Protein AF-A0A5Y6FCN2-F1 (afdb_monomer)

Solvent-accessible surface area (backbone atoms only — not comparable to full-atom values): 13696 Å² total; per-residue (Å²): 118,74,75,76,69,46,54,50,61,49,39,50,49,52,36,52,54,51,37,59,69,50,49,87,58,92,57,79,67,52,30,59,52,46,49,51,39,51,52,49,39,53,55,40,50,74,73,36,56,71,56,52,51,48,52,52,38,42,26,46,60,52,99,62,96,42,70,57,55,32,52,22,12,50,33,31,52,51,21,54,54,37,46,57,51,27,44,47,28,55,54,63,59,74,42,74,66,31,56,52,34,51,51,53,25,39,54,28,26,50,52,20,44,52,40,51,51,51,57,56,27,72,81,38,50,73,66,38,50,53,50,51,52,51,49,52,54,50,50,51,52,49,41,53,52,29,34,55,52,44,50,53,51,45,31,73,75,67,77,41,70,54,81,81,37,66,64,53,35,50,37,51,30,50,39,43,26,51,38,52,51,27,59,57,45,39,62,52,39,49,52,48,44,74,73,36,51,93,73,44,64,57,34,54,46,55,29,48,55,40,46,38,54,35,31,58,53,46,46,68,44,45,57,54,57,42,47,51,50,40,50,51,52,51,55,52,49,48,60,69,68,30,35,64,53,41,72,63,87,91,50,73,51,71,47,98,91,49,71,30,122

Structure (mmCIF, N/CA/C/O backbone):
data_AF-A0A5Y6FCN2-F1
#
_entry.id   AF-A0A5Y6FCN2-F1
#
loop_
_atom_site.group_PDB
_atom_site.id
_atom_site.type_symbol
_atom_site.label_atom_id
_atom_site.label_alt_id
_atom_site.label_comp_id
_atom_site.label_asym_id
_atom_site.label_entity_id
_atom_site.label_seq_id
_atom_site.pdbx_PDB_ins_code
_atom_site.Cartn_x
_atom_site.Cartn_y
_atom_site.Cartn_z
_atom_site.occupancy
_atom_site.B_iso_or_equiv
_atom_site.auth_seq_id
_atom_site.auth_comp_id
_atom_site.auth_asym_id
_atom_site.auth_atom_id
_atom_site.pdbx_PDB_model_num
ATOM 1 N N . LYS A 1 1 ? -35.841 3.102 17.806 1.00 38.66 1 LYS A N 1
ATOM 2 C CA . LYS A 1 1 ? -34.899 4.255 17.704 1.00 38.66 1 LYS A CA 1
ATOM 3 C C . LYS A 1 1 ? -33.477 3.846 17.280 1.00 38.66 1 LYS A C 1
ATOM 5 O O . LYS A 1 1 ? -32.940 4.524 16.417 1.00 38.66 1 LYS A O 1
ATOM 10 N N . HIS A 1 2 ? -32.914 2.718 17.740 1.00 34.50 2 HIS A N 1
ATOM 11 C CA . HIS A 1 2 ? -31.578 2.243 17.316 1.00 34.50 2 HIS A CA 1
ATOM 12 C C . HIS A 1 2 ? -31.400 1.927 15.817 1.00 34.50 2 HIS A C 1
ATOM 14 O O . HIS A 1 2 ? -30.313 2.119 15.286 1.00 34.50 2 HIS A O 1
ATOM 20 N N . PHE A 1 3 ? -32.450 1.520 15.095 1.00 36.56 3 PHE A N 1
ATOM 21 C CA . PHE A 1 3 ? -32.346 1.254 13.650 1.00 36.56 3 PHE A CA 1
ATOM 22 C C . PHE A 1 3 ? -32.144 2.518 12.790 1.00 36.56 3 PHE A C 1
ATOM 24 O O . PHE A 1 3 ? -31.546 2.439 11.721 1.00 36.56 3 PHE A O 1
ATOM 31 N N . LYS A 1 4 ? -32.581 3.706 13.248 1.00 46.31 4 LYS A N 1
ATOM 32 C CA . LYS A 1 4 ? -32.360 4.970 12.512 1.00 46.31 4 LYS A CA 1
ATOM 33 C C . LYS A 1 4 ? -30.891 5.423 12.548 1.00 46.31 4 LYS A C 1
ATOM 35 O O . LYS A 1 4 ? -30.479 6.137 11.639 1.00 46.31 4 LYS A O 1
ATOM 40 N N . GLN A 1 5 ? -30.110 4.980 13.538 1.00 54.97 5 GLN A N 1
ATOM 41 C CA . GLN A 1 5 ? -28.696 5.342 13.709 1.00 54.97 5 GLN A CA 1
ATOM 42 C C . GLN A 1 5 ? -27.736 4.503 12.843 1.00 54.97 5 GLN A C 1
ATOM 44 O O . GLN A 1 5 ? -26.625 4.942 12.595 1.00 54.97 5 GLN A O 1
ATOM 49 N N . LYS A 1 6 ? -28.140 3.337 12.320 1.00 69.69 6 LYS A N 1
ATOM 50 C CA . LYS A 1 6 ? -27.240 2.448 11.549 1.00 69.69 6 LYS A CA 1
ATOM 51 C C . LYS A 1 6 ? -27.275 2.645 10.027 1.00 69.69 6 LYS A C 1
ATOM 53 O O . LYS A 1 6 ? -26.660 1.874 9.297 1.00 69.69 6 LYS A O 1
ATOM 58 N N . LYS A 1 7 ? -28.013 3.644 9.524 1.00 80.94 7 LYS A N 1
ATOM 59 C CA . LYS A 1 7 ? -28.155 3.852 8.071 1.00 80.94 7 LYS A CA 1
ATOM 60 C C . LYS A 1 7 ? -26.834 4.252 7.421 1.00 80.94 7 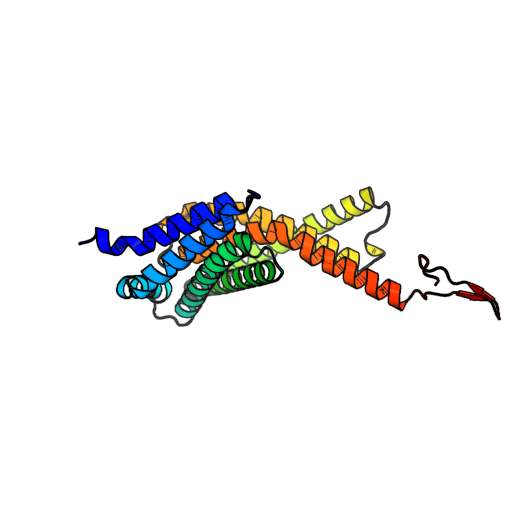LYS A C 1
ATOM 62 O O . LYS A 1 7 ? -26.513 3.710 6.370 1.00 80.94 7 LYS A O 1
ATOM 67 N N . LEU A 1 8 ? -26.069 5.138 8.064 1.00 82.75 8 LEU A N 1
ATOM 68 C CA . LEU A 1 8 ? -24.740 5.516 7.590 1.00 82.75 8 LEU A CA 1
ATOM 69 C C . LEU A 1 8 ? -23.783 4.313 7.601 1.00 82.75 8 LEU A C 1
ATOM 71 O O . LEU A 1 8 ? -23.170 4.037 6.576 1.00 82.75 8 LEU A O 1
ATOM 75 N N . ASP A 1 9 ? -23.743 3.541 8.696 1.00 84.81 9 ASP A N 1
ATOM 76 C CA . ASP A 1 9 ? -22.922 2.320 8.799 1.00 84.81 9 ASP A CA 1
ATOM 77 C C . ASP A 1 9 ? -23.228 1.345 7.650 1.00 84.81 9 ASP A C 1
ATOM 79 O O . ASP A 1 9 ? -22.334 0.863 6.956 1.00 84.81 9 ASP A O 1
ATOM 83 N N . SER A 1 10 ? -24.519 1.094 7.412 1.00 85.62 10 SER A N 1
ATOM 84 C CA . SER A 1 10 ? -24.973 0.216 6.336 1.00 85.62 10 SER A CA 1
ATOM 85 C C . SER A 1 10 ? -24.615 0.771 4.961 1.00 85.62 10 SER A C 1
ATOM 87 O O . SER A 1 10 ? -24.200 0.002 4.103 1.00 85.62 10 SER A O 1
ATOM 89 N N . ALA A 1 11 ? -24.761 2.079 4.736 1.00 87.25 11 ALA A N 1
ATOM 90 C CA . ALA A 1 11 ? -24.426 2.707 3.462 1.00 87.25 11 ALA A CA 1
ATOM 91 C C . ALA A 1 11 ? -22.925 2.599 3.157 1.00 87.25 11 ALA A C 1
ATOM 93 O O . ALA A 1 11 ? -22.559 2.260 2.033 1.00 87.25 11 ALA A O 1
ATOM 94 N N . VAL A 1 12 ? -22.065 2.811 4.160 1.00 87.75 12 VAL A N 1
ATOM 95 C CA . VAL A 1 12 ? -20.606 2.675 4.025 1.00 87.75 12 VAL A CA 1
ATOM 96 C C . VAL A 1 12 ? -20.211 1.231 3.714 1.00 87.75 12 VAL A C 1
ATOM 98 O O . VAL A 1 12 ? -19.417 1.006 2.803 1.00 87.75 12 VAL A O 1
ATOM 101 N N . ILE A 1 13 ? -20.792 0.245 4.409 1.00 88.94 13 ILE A N 1
ATOM 102 C CA . ILE A 1 13 ? -20.509 -1.179 4.158 1.00 88.94 13 ILE A CA 1
ATOM 103 C C . ILE A 1 13 ? -20.994 -1.594 2.766 1.00 88.94 13 ILE A C 1
ATOM 105 O O . ILE A 1 13 ? -20.240 -2.203 2.010 1.00 88.94 13 ILE A O 1
ATOM 109 N N . VAL A 1 14 ? -22.234 -1.243 2.409 1.00 91.00 14 VAL A N 1
ATOM 110 C CA . VAL A 1 14 ? -22.817 -1.565 1.098 1.00 91.00 14 VAL A CA 1
ATOM 111 C C . VAL A 1 14 ? -21.977 -0.951 -0.015 1.00 91.00 14 VAL A C 1
ATOM 113 O O . VAL A 1 14 ? -21.654 -1.642 -0.978 1.00 91.00 14 VAL A O 1
ATOM 116 N N . TYR A 1 15 ? -21.574 0.311 0.120 1.00 92.44 15 TYR A N 1
ATOM 117 C CA . TYR A 1 15 ? -20.665 0.942 -0.829 1.00 92.44 15 TYR A CA 1
ATOM 118 C C . TYR A 1 15 ? -19.323 0.217 -0.904 1.00 92.44 15 TYR A C 1
ATOM 120 O O . TYR A 1 15 ? -18.909 -0.140 -1.999 1.00 92.44 15 TYR A O 1
ATOM 128 N N . GLY A 1 16 ? -18.662 -0.037 0.229 1.00 89.00 16 GLY A N 1
ATOM 129 C CA . GLY A 1 16 ? -17.339 -0.661 0.254 1.00 89.00 16 GLY A CA 1
ATOM 130 C C . GLY A 1 16 ? -17.327 -2.036 -0.414 1.00 89.00 16 GLY A C 1
ATOM 131 O O . GLY A 1 16 ? -16.496 -2.290 -1.282 1.00 89.00 16 GLY A O 1
ATOM 132 N N . VAL A 1 17 ? -18.290 -2.898 -0.073 1.00 90.56 17 VAL A N 1
ATOM 133 C CA . VAL A 1 17 ? -18.398 -4.251 -0.643 1.00 90.56 17 VAL A CA 1
ATOM 134 C C . VAL A 1 17 ? -18.677 -4.196 -2.143 1.00 90.56 17 VAL A C 1
ATOM 136 O O . VAL A 1 17 ? -17.974 -4.848 -2.914 1.00 90.56 17 VAL A O 1
ATOM 139 N N . ASN A 1 18 ? -19.657 -3.394 -2.575 1.00 89.56 18 ASN A N 1
ATOM 140 C CA . ASN A 1 18 ? -19.989 -3.287 -3.997 1.00 89.56 18 ASN A CA 1
ATOM 141 C C . ASN A 1 18 ? -18.851 -2.648 -4.796 1.00 89.56 18 ASN A C 1
ATOM 143 O O . ASN A 1 18 ? -18.505 -3.142 -5.864 1.00 89.56 18 ASN A O 1
ATOM 147 N N . ALA A 1 19 ? -18.237 -1.584 -4.277 1.00 89.75 19 ALA A N 1
ATOM 148 C CA . ALA A 1 19 ? -17.152 -0.897 -4.958 1.00 89.75 19 ALA A CA 1
ATOM 149 C C . ALA A 1 19 ? -15.938 -1.811 -5.138 1.00 89.75 19 ALA A C 1
ATOM 151 O O . ALA A 1 19 ? -15.369 -1.784 -6.220 1.00 89.75 19 ALA A O 1
ATOM 152 N N . ILE A 1 20 ? -15.582 -2.640 -4.145 1.00 89.25 20 ILE A N 1
ATOM 153 C CA . ILE A 1 20 ? -14.498 -3.635 -4.252 1.00 89.25 20 ILE A CA 1
ATOM 154 C C . ILE A 1 20 ? -14.870 -4.754 -5.230 1.00 89.25 20 ILE A C 1
ATOM 156 O O . ILE A 1 20 ? -14.082 -5.086 -6.115 1.00 89.25 20 ILE A O 1
ATOM 160 N N . TYR A 1 21 ? -16.074 -5.319 -5.103 1.00 89.69 21 TYR A N 1
ATOM 161 C CA . TYR A 1 21 ? -16.537 -6.412 -5.962 1.00 89.69 21 TYR A CA 1
ATOM 162 C C . TYR A 1 21 ? -16.601 -6.008 -7.441 1.00 89.69 21 TYR A C 1
ATOM 164 O O . TYR A 1 21 ? -16.307 -6.815 -8.316 1.00 89.69 21 TYR A O 1
ATOM 172 N N . LEU A 1 22 ? -16.946 -4.750 -7.728 1.00 88.56 22 LEU A N 1
ATOM 173 C CA . LEU A 1 22 ? -17.106 -4.233 -9.088 1.00 88.56 22 LEU A CA 1
ATOM 174 C C . LEU A 1 22 ? -15.799 -3.768 -9.752 1.00 88.56 22 LEU A C 1
ATOM 176 O O . LEU A 1 22 ? -15.797 -3.549 -10.968 1.00 88.56 22 LEU A O 1
ATOM 180 N N . ILE A 1 23 ? -14.680 -3.666 -9.018 1.00 84.69 23 ILE A N 1
ATOM 181 C CA . ILE A 1 23 ? -13.370 -3.277 -9.582 1.00 84.69 23 ILE A CA 1
ATOM 182 C C . ILE A 1 23 ? -12.992 -4.114 -10.821 1.00 84.69 23 ILE A C 1
ATOM 184 O O . ILE A 1 23 ? -12.746 -3.504 -11.867 1.00 84.69 23 ILE A O 1
ATOM 188 N N . PRO A 1 24 ? -12.973 -5.465 -10.778 1.00 84.12 24 PRO A N 1
ATOM 189 C CA . PRO A 1 24 ? -12.480 -6.277 -11.895 1.00 84.12 24 PRO A CA 1
ATOM 190 C C . PRO A 1 24 ? -13.395 -6.275 -13.129 1.00 84.12 24 PRO A C 1
ATOM 192 O O . PRO A 1 24 ? -12.937 -6.563 -14.235 1.00 84.12 24 PRO A O 1
ATOM 195 N N . TYR A 1 25 ? -14.681 -5.955 -12.978 1.00 84.38 25 TYR A N 1
ATOM 196 C CA . TYR A 1 25 ? -15.652 -6.064 -14.068 1.00 84.38 25 TYR A CA 1
ATOM 197 C C . TYR A 1 25 ? -15.611 -4.846 -14.996 1.00 84.38 25 TYR A C 1
ATOM 199 O O . TYR A 1 25 ? -15.536 -3.713 -14.536 1.00 84.38 25 TYR A O 1
ATOM 207 N N . LYS A 1 26 ? -15.699 -5.039 -16.315 1.00 77.81 26 LYS A N 1
ATOM 208 C CA . LYS A 1 26 ? -15.631 -3.951 -17.310 1.00 77.81 26 LYS A CA 1
ATOM 209 C C . LYS A 1 26 ? -16.987 -3.717 -17.983 1.00 77.81 26 LYS A C 1
ATOM 211 O O . LYS A 1 26 ? -17.165 -4.066 -19.142 1.00 77.81 26 LYS A O 1
ATOM 216 N N . PHE A 1 27 ? -17.949 -3.137 -17.265 1.00 83.00 27 PHE A N 1
ATOM 217 C CA . PHE A 1 27 ? -19.221 -2.698 -17.855 1.00 83.00 27 PHE A CA 1
ATOM 218 C C . PHE A 1 27 ? -19.575 -1.266 -17.422 1.00 83.00 27 PHE A C 1
ATOM 220 O O . PHE A 1 27 ? -19.304 -0.894 -16.279 1.00 83.00 27 PHE A O 1
ATOM 227 N N . PRO A 1 28 ? -20.183 -0.453 -18.305 1.00 78.12 28 PRO A N 1
ATOM 228 C CA . PRO A 1 28 ? -20.370 0.983 -18.077 1.00 78.12 28 PRO A CA 1
ATOM 229 C C . PRO A 1 28 ? -21.352 1.300 -16.944 1.00 78.12 28 PRO A C 1
ATOM 231 O O . PRO A 1 28 ? -21.207 2.313 -16.273 1.00 78.12 28 PRO A O 1
ATOM 234 N N . LEU A 1 29 ? -22.321 0.422 -16.669 1.00 84.19 29 LEU A N 1
ATOM 235 C CA . LEU A 1 29 ? -23.312 0.644 -15.609 1.00 84.19 29 LEU A CA 1
ATOM 236 C C . LEU A 1 29 ? -22.687 0.689 -14.199 1.00 84.19 29 LEU A C 1
ATOM 238 O O . LEU A 1 29 ? -23.255 1.288 -13.285 1.00 84.19 29 LEU A O 1
ATOM 242 N N . LYS A 1 30 ? -21.510 0.074 -14.014 1.00 87.12 30 LYS A N 1
ATOM 243 C CA . LYS A 1 30 ? -20.858 -0.023 -12.703 1.00 87.12 30 LYS A CA 1
ATOM 244 C C . LYS A 1 30 ? -20.430 1.340 -12.165 1.00 87.12 30 LYS A C 1
ATOM 246 O O . LYS A 1 30 ? -20.543 1.575 -10.967 1.00 87.12 30 LYS A O 1
ATOM 251 N N . SER A 1 31 ? -19.949 2.237 -13.029 1.00 85.81 31 SER A N 1
ATOM 252 C CA . SER A 1 31 ? -19.435 3.544 -12.611 1.00 85.81 31 SER A CA 1
ATOM 253 C C . SER A 1 31 ? -20.568 4.410 -12.068 1.00 85.81 31 SER A C 1
ATOM 255 O O . SER A 1 31 ? -20.427 4.995 -10.996 1.00 85.81 31 SER A O 1
ATOM 257 N N . TYR A 1 32 ? -21.723 4.402 -12.740 1.00 89.00 32 TYR A N 1
ATOM 258 C CA . TYR A 1 32 ? -22.937 5.073 -12.277 1.00 89.00 32 TYR A CA 1
ATOM 259 C C . TYR A 1 32 ? -23.442 4.504 -10.951 1.00 89.00 32 TYR A C 1
ATOM 261 O O . TYR A 1 32 ? -23.780 5.269 -10.051 1.00 89.00 32 TYR A O 1
ATOM 269 N N . LEU A 1 33 ? -23.447 3.176 -10.800 1.00 89.56 33 LEU A N 1
ATOM 270 C CA . LEU A 1 33 ? -23.875 2.524 -9.562 1.00 89.56 33 LEU A CA 1
ATOM 271 C C . LEU A 1 33 ? -22.957 2.887 -8.388 1.00 89.56 33 LEU A C 1
ATOM 273 O O . LEU A 1 33 ? -23.439 3.290 -7.330 1.00 89.56 33 LEU A O 1
ATOM 277 N N . VAL A 1 34 ? -21.637 2.795 -8.569 1.00 90.50 34 VAL A N 1
ATOM 278 C CA . VAL A 1 34 ? -20.663 3.134 -7.519 1.00 90.50 34 VAL A CA 1
ATOM 279 C C . VAL A 1 34 ? -20.726 4.625 -7.174 1.00 90.50 34 VAL A C 1
ATOM 281 O O . VAL A 1 34 ? -20.720 4.973 -5.993 1.00 90.50 34 VAL A O 1
ATOM 284 N N . ALA A 1 35 ? -20.862 5.505 -8.171 1.00 90.00 35 ALA A N 1
ATOM 285 C CA . ALA A 1 35 ? -21.041 6.937 -7.945 1.00 90.00 35 ALA A CA 1
ATOM 286 C C . ALA A 1 35 ? -22.337 7.241 -7.175 1.00 90.00 35 ALA A C 1
ATOM 288 O O . ALA A 1 35 ? -22.317 8.017 -6.222 1.00 90.00 35 ALA A O 1
ATOM 289 N N . PHE A 1 36 ? -23.448 6.588 -7.524 1.00 91.62 36 PHE A N 1
ATOM 290 C CA . PHE A 1 36 ? -24.723 6.730 -6.818 1.00 91.62 36 PHE A CA 1
ATOM 291 C C . PHE A 1 36 ? -24.633 6.282 -5.351 1.00 91.62 36 PHE A C 1
ATOM 293 O O . PHE A 1 36 ? -25.106 6.983 -4.450 1.00 91.62 36 PHE A O 1
ATOM 300 N N . LEU A 1 37 ? -23.986 5.142 -5.088 1.00 92.38 37 LEU A N 1
ATOM 301 C CA . LEU A 1 37 ? -23.748 4.665 -3.723 1.00 92.38 37 LEU A CA 1
ATOM 302 C C . LEU A 1 37 ? -22.862 5.637 -2.930 1.00 92.38 37 LEU A C 1
ATOM 304 O O . LEU A 1 37 ? -23.141 5.903 -1.761 1.00 92.38 37 LEU A O 1
ATOM 308 N N . PHE A 1 38 ? -21.842 6.217 -3.565 1.00 91.81 38 PHE A N 1
ATOM 309 C CA . PHE A 1 38 ? -20.990 7.220 -2.931 1.00 91.81 38 PHE A CA 1
ATOM 310 C C . PHE A 1 38 ? -21.759 8.504 -2.586 1.00 91.81 38 PHE A C 1
ATOM 312 O O . PHE A 1 38 ? -21.682 8.989 -1.458 1.00 91.81 38 PHE A O 1
ATOM 319 N N . VAL A 1 39 ? -22.572 9.023 -3.512 1.00 91.56 39 VAL A N 1
ATOM 320 C CA . VAL A 1 39 ? -23.447 10.182 -3.255 1.00 91.56 39 VAL A CA 1
ATOM 321 C C . VAL A 1 39 ? -24.429 9.885 -2.121 1.00 91.56 39 VAL A C 1
ATOM 323 O O . VAL A 1 39 ? -24.656 10.735 -1.261 1.00 91.56 39 VAL A O 1
ATOM 326 N N . SER A 1 40 ? -24.955 8.661 -2.053 1.00 87.75 40 SER A N 1
ATOM 327 C CA . SER A 1 40 ? -25.822 8.232 -0.951 1.00 87.75 40 SER A CA 1
ATOM 328 C C . SER A 1 40 ? -25.108 8.309 0.403 1.00 87.75 40 SER A C 1
ATOM 330 O O . SER A 1 40 ? -25.694 8.799 1.369 1.00 87.75 40 SER A O 1
ATOM 332 N N . ILE A 1 41 ? -23.832 7.904 0.485 1.00 90.75 41 ILE A N 1
ATOM 333 C CA . ILE A 1 41 ? -23.024 8.080 1.705 1.00 90.75 41 ILE A CA 1
ATOM 334 C C . ILE A 1 41 ? -22.905 9.557 2.072 1.00 90.75 41 ILE A C 1
ATOM 336 O O . ILE A 1 41 ? -23.068 9.891 3.245 1.00 90.75 41 ILE A O 1
ATOM 340 N N . LEU A 1 42 ? -22.645 10.445 1.107 1.00 89.56 42 LEU A N 1
ATOM 341 C CA . LEU A 1 42 ? -22.525 11.883 1.372 1.00 89.56 42 LEU A CA 1
ATOM 342 C C . LEU A 1 42 ? -23.829 12.463 1.936 1.00 89.56 42 LEU A C 1
ATOM 344 O O . LEU A 1 42 ? -23.804 13.156 2.951 1.00 89.56 42 LEU A O 1
ATOM 348 N N . ILE A 1 43 ? -24.977 12.108 1.353 1.00 88.12 43 ILE A N 1
ATOM 349 C CA . ILE A 1 43 ? -26.296 12.542 1.839 1.00 88.12 43 ILE A CA 1
ATOM 350 C C . ILE A 1 43 ? -26.555 12.016 3.260 1.00 88.12 43 ILE A C 1
ATOM 352 O O . ILE A 1 43 ? -26.990 12.764 4.143 1.00 88.12 43 ILE A O 1
ATOM 356 N N . PHE A 1 44 ? -26.267 10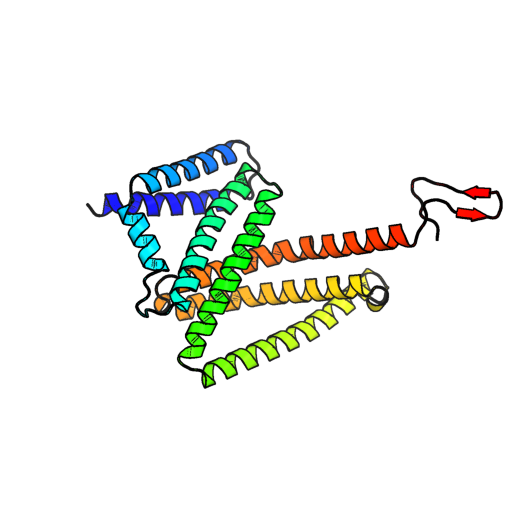.738 3.523 1.00 86.19 44 PHE A N 1
ATOM 357 C CA . PHE A 1 44 ? -26.420 10.178 4.869 1.00 86.19 44 PHE A CA 1
ATOM 358 C C . PHE A 1 44 ? -25.451 10.799 5.874 1.00 86.19 44 PHE A C 1
ATOM 360 O O . PHE A 1 44 ? -25.815 10.989 7.031 1.00 86.19 44 PHE A O 1
ATOM 367 N N . SER A 1 45 ? -24.255 11.173 5.428 1.00 85.06 45 SER A N 1
ATOM 368 C CA . SER A 1 45 ? -23.268 11.868 6.248 1.00 85.06 45 SER A CA 1
ATOM 369 C C . SER A 1 45 ? -23.798 13.242 6.674 1.00 85.06 45 SER A C 1
ATOM 371 O O . SER A 1 45 ? -23.844 13.540 7.865 1.00 85.06 45 SER A O 1
ATOM 373 N N . CYS A 1 46 ? -24.321 14.042 5.740 1.00 83.94 46 CYS A N 1
ATOM 374 C CA . CYS A 1 46 ? -24.899 15.355 6.050 1.00 83.94 46 CYS A CA 1
ATOM 375 C C . CYS A 1 46 ? -26.134 15.282 6.965 1.00 83.94 46 CYS A C 1
ATOM 377 O O . CYS A 1 46 ? -26.386 16.203 7.734 1.00 83.94 46 CYS A O 1
ATOM 379 N N . THR A 1 47 ? -26.910 14.198 6.898 1.00 83.56 47 THR A N 1
ATOM 380 C CA . THR A 1 47 ? -28.149 14.052 7.686 1.00 83.56 47 THR A CA 1
ATOM 381 C C . THR A 1 47 ? -27.943 13.399 9.057 1.00 83.56 47 THR A C 1
ATOM 383 O O . THR A 1 47 ? -28.825 13.494 9.911 1.00 83.56 47 THR A O 1
ATOM 386 N N . GLN A 1 48 ? -26.807 12.733 9.299 1.00 84.12 48 GLN A N 1
ATOM 387 C CA . GLN A 1 48 ? -26.527 11.985 10.533 1.00 84.12 48 GLN A CA 1
ATOM 388 C C . GLN A 1 48 ? -25.300 12.516 11.292 1.00 84.12 48 GLN A C 1
ATOM 390 O O . GLN A 1 48 ? -24.414 11.746 11.666 1.00 84.12 48 GLN A O 1
ATOM 395 N N . GLU A 1 49 ? -25.273 13.819 11.595 1.00 80.75 49 GLU A N 1
ATOM 396 C CA . GLU A 1 49 ? -24.144 14.483 12.276 1.00 80.75 49 GLU A CA 1
ATOM 397 C C . GLU A 1 49 ? -23.719 13.780 13.581 1.00 80.75 49 GLU A C 1
ATOM 399 O O . GLU A 1 49 ? -22.530 13.567 13.823 1.00 80.75 49 GLU A O 1
ATOM 404 N N . ASN A 1 50 ? -24.680 13.329 14.396 1.00 82.62 50 ASN A N 1
ATOM 405 C CA . ASN A 1 50 ? -24.387 12.622 15.648 1.00 82.62 50 ASN A CA 1
ATOM 406 C C . ASN A 1 50 ? -23.557 11.346 15.427 1.00 82.62 50 ASN A C 1
ATOM 408 O O . ASN A 1 50 ? -22.682 11.043 16.233 1.00 82.62 50 ASN A O 1
ATOM 412 N N . ARG A 1 51 ? -23.782 10.619 14.323 1.00 81.94 51 ARG A N 1
ATOM 413 C CA . ARG A 1 51 ? -23.016 9.402 14.010 1.00 81.94 51 ARG A CA 1
ATOM 414 C C . ARG A 1 51 ? -21.627 9.711 13.476 1.00 81.94 51 ARG A C 1
ATOM 416 O O . ARG A 1 51 ? -20.681 9.020 13.834 1.00 81.94 51 ARG A O 1
ATOM 423 N N . ILE A 1 52 ? -21.475 10.791 12.711 1.00 82.19 52 ILE A N 1
ATOM 424 C CA . ILE A 1 52 ? -20.146 11.289 12.330 1.00 82.19 52 ILE A CA 1
ATOM 425 C C . ILE A 1 52 ? -19.350 11.672 13.577 1.00 82.19 52 ILE A C 1
ATOM 427 O O . ILE A 1 52 ? -18.178 11.318 13.693 1.00 82.19 52 ILE A O 1
ATOM 431 N N . ARG A 1 53 ? -19.986 12.348 14.541 1.00 83.00 53 ARG A N 1
ATOM 432 C CA . ARG A 1 53 ? -19.345 12.700 15.811 1.00 83.00 53 ARG A CA 1
ATOM 433 C C . ARG A 1 53 ? -18.914 11.455 16.587 1.00 83.00 53 ARG A C 1
ATOM 435 O O . ARG A 1 53 ? -17.815 11.448 17.135 1.00 83.00 53 ARG A O 1
ATOM 442 N N . GLU A 1 54 ? -19.725 10.397 16.582 1.00 82.56 54 GLU A N 1
ATOM 443 C CA . GLU A 1 54 ? -19.351 9.097 17.152 1.00 82.56 54 GLU A CA 1
ATOM 444 C C . GLU A 1 54 ? -18.139 8.482 16.432 1.00 82.56 54 GLU A C 1
ATOM 446 O O . GLU A 1 54 ? -17.192 8.088 17.112 1.00 82.56 54 GLU A O 1
ATOM 451 N N . TYR A 1 55 ? -18.087 8.480 15.093 1.00 81.62 55 TYR A N 1
ATOM 452 C CA . TYR A 1 55 ? -16.906 8.015 14.351 1.00 81.62 55 TYR A CA 1
ATOM 453 C C . TYR A 1 55 ? -15.654 8.820 14.685 1.00 81.62 55 TYR A C 1
ATOM 455 O O . TYR A 1 55 ? -14.628 8.243 15.034 1.00 81.62 55 TYR A O 1
ATOM 463 N N . ILE A 1 56 ? -15.730 10.150 14.644 1.00 83.44 56 ILE A N 1
ATOM 464 C CA . ILE A 1 56 ? -14.596 11.007 15.003 1.00 83.44 56 ILE A CA 1
ATOM 465 C C . ILE A 1 56 ? -14.159 10.700 16.436 1.00 83.44 56 ILE A C 1
ATOM 467 O O . ILE A 1 56 ? -12.972 10.516 16.685 1.00 83.44 56 ILE A O 1
ATOM 471 N N . SER A 1 57 ? -15.101 10.571 17.375 1.00 81.06 57 SER A N 1
ATOM 472 C CA . SER A 1 57 ? -14.778 10.232 18.761 1.00 81.06 57 SER A CA 1
ATOM 473 C C . SER A 1 57 ? -14.127 8.853 18.893 1.00 81.06 57 SER A C 1
ATOM 475 O O . SER A 1 57 ? -13.190 8.709 19.664 1.00 81.06 57 SER A O 1
ATOM 477 N N . PHE A 1 58 ? -14.526 7.867 18.089 1.00 79.88 58 PHE A N 1
ATOM 478 C CA . PHE A 1 58 ? -13.934 6.530 18.103 1.00 79.88 58 PHE A CA 1
ATOM 479 C C . PHE A 1 58 ? -12.459 6.530 17.665 1.00 79.88 58 PHE A C 1
ATOM 481 O O . PHE A 1 58 ? -11.645 5.779 18.206 1.00 79.88 58 PHE A O 1
ATOM 488 N N . PHE A 1 59 ? -12.098 7.382 16.699 1.00 76.00 59 PHE A N 1
ATOM 489 C CA . PHE A 1 59 ? -10.718 7.516 16.225 1.00 76.00 59 PHE A CA 1
ATOM 490 C C . PHE A 1 59 ? -9.871 8.456 17.094 1.00 76.00 59 PHE A C 1
ATOM 492 O O . PHE A 1 59 ? -8.698 8.177 17.325 1.00 76.00 59 PHE A O 1
ATOM 499 N N . VAL A 1 60 ? -10.448 9.565 17.564 1.00 74.19 60 VAL A N 1
ATOM 500 C CA . VAL A 1 60 ? -9.730 10.675 18.220 1.00 74.19 60 VAL A CA 1
ATOM 501 C C . VAL A 1 60 ? -9.720 10.546 19.746 1.00 74.19 60 VAL A C 1
ATOM 503 O O . VAL A 1 60 ? -8.763 10.980 20.384 1.00 74.19 60 VAL A O 1
ATOM 506 N N . ARG A 1 61 ? -10.764 9.962 20.346 1.00 63.88 61 ARG A N 1
ATOM 507 C CA . ARG A 1 61 ? -10.945 9.853 21.800 1.00 63.88 61 ARG A CA 1
ATOM 508 C C . ARG A 1 61 ? -10.600 8.440 22.265 1.00 63.88 61 ARG A C 1
ATOM 510 O O . ARG A 1 61 ? -11.466 7.631 22.579 1.00 63.88 61 ARG A O 1
ATOM 517 N N . THR A 1 62 ? -9.311 8.135 22.281 1.00 58.19 62 THR A N 1
ATOM 518 C CA . THR A 1 62 ? -8.787 6.975 23.015 1.00 58.19 62 THR A CA 1
ATOM 519 C C . THR A 1 62 ? -8.551 7.348 24.478 1.00 58.19 62 THR A C 1
ATOM 521 O O . THR A 1 62 ? -8.091 8.453 24.729 1.00 58.19 62 THR A O 1
ATOM 524 N N . ASP A 1 63 ? -8.819 6.426 25.414 1.00 51.91 63 ASP A N 1
ATOM 525 C CA . ASP A 1 63 ? -8.759 6.607 26.887 1.00 51.91 63 ASP A CA 1
ATOM 526 C C . ASP A 1 63 ? -7.479 7.277 27.437 1.00 51.91 63 ASP A C 1
ATOM 528 O O . ASP A 1 63 ? -7.484 7.782 28.555 1.00 51.91 63 ASP A O 1
ATOM 532 N N . ASN A 1 64 ? -6.392 7.311 26.662 1.00 54.41 64 ASN A N 1
ATOM 533 C CA . ASN A 1 64 ? -5.170 8.026 27.009 1.00 54.41 64 ASN A CA 1
ATOM 534 C C . ASN A 1 64 ? -5.076 9.333 26.202 1.00 54.41 64 ASN A C 1
ATOM 536 O O . ASN A 1 64 ? -4.860 9.288 24.985 1.00 54.41 64 ASN A O 1
ATOM 540 N N . ASP A 1 65 ? -5.179 10.475 26.895 1.00 57.75 65 ASP A N 1
ATOM 541 C CA . ASP A 1 65 ? -5.014 11.859 26.403 1.00 57.75 65 ASP A CA 1
ATOM 542 C C . ASP A 1 65 ? -3.568 12.163 25.953 1.00 57.75 65 ASP A C 1
ATOM 544 O O . ASP A 1 65 ? -2.887 13.078 26.422 1.00 57.75 65 ASP A O 1
ATOM 548 N N . HIS A 1 66 ? -3.031 11.365 25.037 1.00 70.94 66 HIS A N 1
ATOM 549 C CA . HIS A 1 66 ? -1.714 11.590 24.463 1.00 70.94 66 HIS A CA 1
ATOM 550 C C . HIS A 1 66 ? -1.841 12.222 23.078 1.00 70.94 66 HIS A C 1
ATOM 552 O O . HIS A 1 66 ? -2.596 11.776 22.219 1.00 70.94 66 HIS A O 1
ATOM 558 N N . LEU A 1 67 ? -1.051 13.267 22.825 1.00 76.88 67 LEU A N 1
ATOM 559 C CA . LEU A 1 67 ? -1.023 13.920 21.513 1.00 76.88 67 LEU A CA 1
ATOM 560 C C . LEU A 1 67 ? -0.701 12.918 20.392 1.00 76.88 67 LEU A C 1
ATOM 562 O O . LEU A 1 67 ? -1.302 12.976 19.323 1.00 76.88 67 LEU A O 1
ATOM 566 N N . LEU A 1 68 ? 0.190 11.957 20.658 1.00 78.69 68 LEU A N 1
ATOM 567 C CA . LEU A 1 68 ? 0.617 10.951 19.685 1.00 78.69 68 LEU A CA 1
ATOM 568 C C . LEU A 1 68 ? -0.526 10.013 19.261 1.00 78.69 68 LEU A C 1
ATOM 570 O O . LEU A 1 68 ? -0.690 9.753 18.070 1.00 78.69 68 LEU A O 1
ATOM 574 N N . THR A 1 69 ? -1.345 9.548 20.212 1.00 80.69 69 THR A N 1
ATOM 575 C CA . THR A 1 69 ? -2.503 8.684 19.928 1.00 80.69 69 THR A CA 1
ATOM 576 C C . THR A 1 69 ? -3.565 9.439 19.148 1.00 80.69 69 THR A C 1
ATOM 578 O O . THR A 1 69 ? -4.122 8.904 18.190 1.00 80.69 69 THR A O 1
ATOM 581 N N . ARG A 1 70 ? -3.779 10.712 19.492 1.00 82.69 70 ARG A N 1
ATOM 582 C CA . ARG A 1 70 ? -4.694 11.595 18.772 1.00 82.69 70 ARG A CA 1
ATOM 583 C C . ARG A 1 70 ? -4.257 11.813 17.322 1.00 82.69 70 ARG A C 1
ATOM 585 O O . ARG A 1 70 ? -5.084 11.685 16.423 1.00 82.69 70 ARG A O 1
ATOM 592 N N . PHE A 1 71 ? -2.975 12.093 17.079 1.00 84.81 71 PHE A N 1
ATOM 593 C CA . PHE A 1 71 ? -2.445 12.230 15.718 1.00 84.81 71 PHE A CA 1
ATOM 594 C C . PHE A 1 71 ? -2.545 10.922 14.930 1.00 84.81 71 PHE A C 1
ATOM 596 O O . PHE A 1 71 ? -3.017 10.945 13.797 1.00 84.81 71 PHE A O 1
ATOM 603 N N . ALA A 1 72 ? -2.178 9.785 15.529 1.00 85.12 72 ALA A N 1
ATOM 604 C CA . ALA A 1 72 ? -2.296 8.476 14.886 1.00 85.12 72 ALA A CA 1
ATOM 605 C C . ALA A 1 72 ? -3.747 8.150 14.493 1.00 85.12 72 ALA A C 1
ATOM 607 O O . ALA A 1 72 ? -3.989 7.642 13.394 1.00 85.12 72 ALA A O 1
ATOM 608 N N . GLY A 1 73 ? -4.701 8.489 15.366 1.00 85.38 73 GLY A N 1
ATOM 609 C CA . GLY A 1 73 ? -6.133 8.321 15.142 1.00 85.38 73 GLY A CA 1
ATOM 610 C C . GLY A 1 73 ? -6.687 9.220 14.040 1.00 85.38 73 GLY A C 1
ATOM 611 O O . GLY A 1 73 ? -7.381 8.724 13.154 1.00 85.38 73 GLY A O 1
ATOM 612 N N . ILE A 1 74 ? -6.330 10.511 14.032 1.00 88.69 74 ILE A N 1
ATOM 613 C CA . ILE A 1 74 ? -6.699 11.440 12.948 1.00 88.69 74 ILE A CA 1
ATOM 614 C C . ILE A 1 74 ? -6.148 10.934 11.615 1.00 88.69 74 ILE A C 1
ATOM 616 O O . ILE A 1 74 ? -6.882 10.890 10.634 1.00 88.69 74 ILE A O 1
ATOM 620 N N . LEU A 1 75 ? -4.886 10.505 11.589 1.00 90.06 75 LEU A N 1
ATOM 621 C CA . LEU A 1 75 ? -4.244 10.025 10.370 1.00 90.06 75 LEU A CA 1
ATOM 622 C C . LEU A 1 75 ? -4.854 8.712 9.855 1.00 90.06 75 LEU A C 1
ATOM 624 O O . LEU A 1 75 ? -4.948 8.493 8.652 1.00 90.06 75 LEU A O 1
ATOM 628 N N . SER A 1 76 ? -5.297 7.841 10.765 1.00 89.88 76 SER A N 1
ATOM 629 C CA . SER A 1 76 ? -6.047 6.633 10.410 1.00 89.88 76 SER A CA 1
ATOM 630 C C . SER A 1 76 ? -7.414 7.003 9.823 1.00 89.88 76 SER A C 1
ATOM 632 O O . SER A 1 76 ? -7.780 6.525 8.752 1.00 89.88 76 SER A O 1
ATOM 634 N N . LEU A 1 77 ? -8.147 7.925 10.455 1.00 91.25 77 LEU A N 1
ATOM 635 C CA . LEU A 1 77 ? -9.447 8.394 9.965 1.00 91.25 77 LEU A CA 1
ATOM 636 C C . LEU A 1 77 ? -9.347 9.041 8.576 1.00 91.25 77 LEU A C 1
ATOM 638 O O . LEU A 1 77 ? -10.165 8.757 7.693 1.00 91.25 77 LEU A O 1
ATOM 642 N N .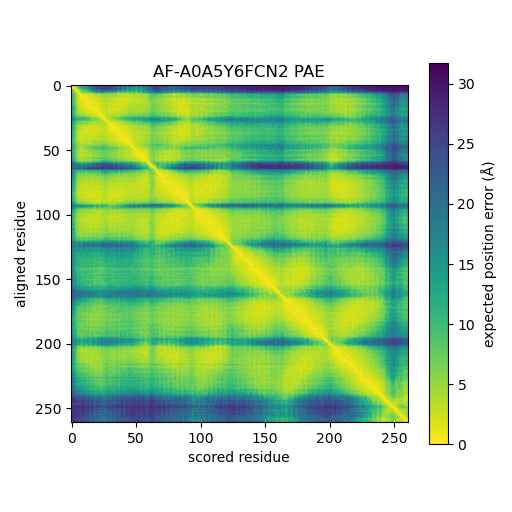 THR A 1 78 ? -8.343 9.898 8.363 1.00 92.12 78 THR A N 1
ATOM 643 C CA . THR A 1 78 ? -8.100 10.497 7.049 1.00 92.12 78 THR A CA 1
ATOM 644 C C . THR A 1 78 ? -7.757 9.416 6.035 1.00 92.12 78 THR A C 1
ATOM 646 O O . THR A 1 78 ? -8.361 9.408 4.964 1.00 92.12 78 THR A O 1
ATOM 649 N N . ALA A 1 79 ? -6.890 8.455 6.375 1.00 93.44 79 ALA A N 1
ATOM 650 C CA . ALA A 1 79 ? -6.550 7.341 5.492 1.00 93.44 79 ALA A CA 1
ATOM 651 C C . ALA A 1 79 ? -7.790 6.552 5.047 1.00 93.44 79 ALA A C 1
ATOM 653 O O . ALA A 1 79 ? -7.955 6.293 3.859 1.00 93.44 79 ALA A O 1
ATOM 654 N N . TRP A 1 80 ? -8.708 6.229 5.958 1.00 93.06 80 TRP A N 1
ATOM 655 C CA . TRP A 1 80 ? -9.945 5.524 5.605 1.00 93.06 80 TRP A CA 1
ATOM 656 C C . TRP A 1 80 ? -10.896 6.367 4.751 1.00 93.06 80 TRP A C 1
ATOM 658 O O . TRP A 1 80 ? -11.554 5.838 3.857 1.00 93.06 80 TRP A O 1
ATOM 668 N N . SER A 1 81 ? -10.912 7.685 4.948 1.00 92.00 81 SER A N 1
ATOM 669 C CA . SER A 1 81 ? -11.655 8.602 4.072 1.00 92.00 81 SER A CA 1
ATOM 670 C C . SER A 1 81 ? -11.059 8.630 2.657 1.00 92.00 81 SER A C 1
ATOM 672 O O . SER A 1 81 ? -11.787 8.555 1.666 1.00 92.00 81 SER A O 1
ATOM 674 N N . ILE A 1 82 ? -9.726 8.656 2.552 1.00 94.19 82 ILE A N 1
ATOM 675 C CA . ILE A 1 82 ? -8.991 8.560 1.282 1.00 94.19 82 ILE A CA 1
ATOM 676 C C . ILE A 1 82 ? -9.234 7.202 0.621 1.00 94.19 82 ILE A C 1
ATOM 678 O O . ILE A 1 82 ? -9.403 7.142 -0.591 1.00 94.19 82 ILE A O 1
ATOM 682 N N . PHE A 1 83 ? -9.316 6.121 1.396 1.00 92.56 83 PHE A N 1
ATOM 683 C CA . PHE A 1 83 ? -9.623 4.790 0.880 1.00 92.56 83 PHE A CA 1
ATOM 684 C C . PHE A 1 83 ? -11.023 4.721 0.251 1.00 92.56 83 PHE A C 1
ATOM 686 O O . PHE A 1 83 ? -11.184 4.168 -0.836 1.00 92.56 83 PHE A O 1
ATOM 693 N N . LEU A 1 84 ? -12.036 5.342 0.864 1.00 92.31 84 LEU A N 1
ATOM 694 C CA . LEU A 1 84 ? -13.373 5.424 0.261 1.00 92.31 84 LEU A CA 1
ATOM 695 C C . LEU A 1 84 ? -13.357 6.196 -1.067 1.00 92.31 84 LEU A C 1
ATOM 697 O O . LEU A 1 84 ? -14.010 5.774 -2.024 1.00 92.31 84 LEU A O 1
ATOM 701 N N . LEU A 1 85 ? -12.584 7.283 -1.150 1.00 92.00 85 LEU A N 1
ATOM 702 C CA . LEU A 1 85 ? -12.372 8.036 -2.392 1.00 92.00 85 LEU A CA 1
ATOM 703 C C . LEU A 1 85 ? -11.583 7.232 -3.434 1.00 92.00 85 LEU A C 1
ATOM 705 O O . LEU A 1 85 ? -11.881 7.304 -4.627 1.00 92.00 85 LEU A O 1
ATOM 709 N N . LEU A 1 86 ? -10.605 6.437 -2.998 1.00 91.50 86 LEU A N 1
ATOM 710 C CA . LEU A 1 86 ? -9.837 5.542 -3.856 1.00 91.50 86 LEU A CA 1
ATOM 711 C C . LEU A 1 86 ? -10.753 4.514 -4.527 1.00 91.50 86 LEU A C 1
ATOM 713 O O . LEU A 1 86 ? -10.653 4.322 -5.736 1.00 91.50 86 LEU A O 1
ATOM 717 N N . LEU A 1 87 ? -11.684 3.910 -3.779 1.00 90.75 87 LEU A N 1
ATOM 718 C CA . LEU A 1 87 ? -12.665 2.963 -4.322 1.00 90.75 87 LEU A CA 1
ATOM 719 C C . LEU A 1 87 ? -13.576 3.597 -5.386 1.00 90.75 87 LEU A C 1
ATOM 721 O O . LEU A 1 87 ? -13.891 2.951 -6.389 1.00 90.75 87 LEU A O 1
ATOM 725 N N . LEU A 1 88 ? -13.957 4.866 -5.208 1.00 90.88 88 LEU A N 1
ATOM 726 C CA . LEU A 1 88 ? -14.724 5.616 -6.205 1.00 90.88 88 LEU A CA 1
ATOM 727 C C . LEU A 1 88 ? -13.873 5.834 -7.456 1.00 90.88 88 LEU A C 1
ATOM 729 O O . LEU A 1 88 ? -14.291 5.528 -8.572 1.00 90.88 88 LEU A O 1
ATOM 733 N N . SER A 1 89 ? -12.654 6.340 -7.258 1.00 88.62 89 SER A N 1
ATOM 734 C CA . SER A 1 89 ? -11.720 6.659 -8.334 1.00 88.62 89 SER A CA 1
ATOM 735 C C . SER A 1 89 ? -11.371 5.432 -9.177 1.00 88.62 89 SER A C 1
ATOM 737 O O . SER A 1 89 ? -11.408 5.507 -10.405 1.00 88.62 89 SER A O 1
ATOM 739 N N . ALA A 1 90 ? -11.138 4.288 -8.531 1.00 86.81 90 ALA A N 1
ATOM 740 C CA . ALA A 1 90 ? -10.826 3.021 -9.187 1.00 86.81 90 ALA A CA 1
ATOM 741 C C . ALA A 1 90 ? -11.974 2.482 -10.058 1.00 86.81 90 ALA A C 1
ATOM 743 O O . ALA A 1 90 ? -11.724 1.745 -11.007 1.00 86.81 90 ALA A O 1
ATOM 744 N N . ASN A 1 91 ? -13.226 2.842 -9.762 1.00 86.06 91 ASN A N 1
ATOM 745 C CA . ASN A 1 91 ? -14.385 2.394 -10.537 1.00 86.06 91 ASN A CA 1
ATOM 746 C C . ASN A 1 91 ? -14.837 3.395 -11.608 1.00 86.06 91 ASN A C 1
ATOM 748 O O . ASN A 1 91 ? -15.376 2.970 -12.629 1.00 86.06 91 ASN A O 1
ATOM 752 N N . VAL A 1 92 ? -14.653 4.698 -11.371 1.00 82.19 92 VAL A N 1
ATOM 753 C CA . VAL A 1 92 ? -15.190 5.766 -12.232 1.00 82.19 92 VAL A CA 1
ATOM 754 C C . VAL A 1 92 ? -14.126 6.374 -13.139 1.00 82.19 92 VAL A C 1
ATOM 756 O O . VAL A 1 92 ? -14.397 6.606 -14.312 1.00 82.19 92 VAL A O 1
ATOM 759 N N . PHE A 1 93 ? -12.931 6.646 -12.609 1.00 68.81 93 PHE A N 1
ATOM 760 C CA . PHE A 1 93 ? -11.968 7.522 -13.274 1.00 68.81 93 PHE A CA 1
ATOM 761 C C . PHE A 1 93 ? -10.730 6.807 -13.811 1.00 68.81 93 PHE A C 1
ATOM 763 O O . PHE A 1 93 ? -10.109 7.396 -14.679 1.00 68.81 93 PHE A O 1
ATOM 770 N N . VAL A 1 94 ? -10.378 5.601 -13.328 1.00 64.62 94 VAL A N 1
ATOM 771 C CA . VAL A 1 94 ? -9.212 4.764 -13.736 1.00 64.62 94 VAL A CA 1
ATOM 772 C C . VAL A 1 94 ? -8.050 5.585 -14.326 1.00 64.62 94 VAL A C 1
ATOM 774 O O . VAL A 1 94 ? -7.604 5.359 -15.446 1.00 64.62 94 VAL A O 1
ATOM 777 N N . ASN A 1 95 ? -7.592 6.588 -13.577 1.00 74.81 95 ASN A N 1
ATOM 778 C CA . ASN A 1 95 ? -6.670 7.617 -14.062 1.00 74.81 95 ASN A CA 1
ATOM 779 C C . ASN A 1 95 ? -5.527 7.812 -13.064 1.00 74.81 95 ASN A C 1
ATOM 781 O O . ASN A 1 95 ? -5.522 7.258 -11.965 1.00 74.81 95 ASN A O 1
ATOM 785 N N . THR A 1 96 ? -4.588 8.691 -13.410 1.00 80.50 96 THR A N 1
ATOM 786 C CA . THR A 1 96 ? -3.488 9.165 -12.553 1.00 80.50 96 THR A CA 1
ATOM 787 C C . THR A 1 96 ? -3.943 9.542 -11.134 1.00 80.50 96 THR A C 1
ATOM 789 O O . THR A 1 96 ? -3.216 9.316 -10.171 1.00 80.50 96 THR A O 1
ATOM 792 N N . ILE A 1 97 ? -5.171 10.049 -10.974 1.00 84.94 97 ILE A N 1
ATOM 793 C CA . ILE A 1 97 ? -5.771 10.373 -9.667 1.00 84.94 97 ILE A CA 1
ATOM 794 C C . ILE A 1 97 ? -5.850 9.136 -8.758 1.00 84.94 97 ILE A C 1
ATOM 796 O O . ILE A 1 97 ? -5.538 9.227 -7.573 1.00 84.94 97 ILE A O 1
ATOM 800 N N . THR A 1 98 ? -6.230 7.976 -9.300 1.00 87.00 98 THR A N 1
ATOM 801 C CA . THR A 1 98 ? -6.340 6.721 -8.542 1.00 87.00 98 THR A CA 1
ATOM 802 C C . THR A 1 98 ? -4.979 6.303 -7.982 1.00 87.00 98 THR A C 1
ATOM 804 O O . THR A 1 98 ? -4.888 5.925 -6.816 1.00 87.00 98 THR A O 1
ATOM 807 N N . TYR A 1 99 ? -3.910 6.449 -8.772 1.00 84.88 99 TYR A N 1
ATOM 808 C CA . TYR A 1 99 ? -2.541 6.170 -8.329 1.00 84.88 99 TYR A CA 1
ATOM 809 C C . TYR A 1 99 ? -2.111 7.083 -7.177 1.00 84.88 99 TYR A C 1
ATOM 811 O O . TYR A 1 99 ? -1.633 6.598 -6.151 1.00 84.88 99 TYR A O 1
ATOM 819 N N . TRP A 1 100 ? -2.336 8.394 -7.300 1.00 87.44 100 TRP A N 1
ATOM 820 C CA . TRP A 1 100 ? -2.000 9.343 -6.236 1.00 87.44 100 TRP A CA 1
ATOM 821 C C . TRP A 1 100 ? -2.793 9.092 -4.952 1.00 87.44 100 TRP A C 1
ATOM 823 O O . TRP A 1 100 ? -2.217 9.136 -3.866 1.00 87.44 100 TRP A O 1
ATOM 833 N N . LEU A 1 101 ? -4.084 8.761 -5.058 1.00 90.75 101 LEU A N 1
ATOM 834 C CA . LEU A 1 101 ? -4.902 8.387 -3.901 1.00 90.75 101 LEU A CA 1
ATOM 835 C C . LEU A 1 101 ? -4.388 7.108 -3.224 1.00 90.75 101 LEU A C 1
ATOM 837 O O . LEU A 1 101 ? -4.360 7.047 -1.996 1.00 90.75 101 LEU A O 1
ATOM 841 N N . ALA A 1 102 ? -3.936 6.113 -3.994 1.00 89.06 102 ALA A N 1
ATOM 842 C CA . ALA A 1 102 ? -3.374 4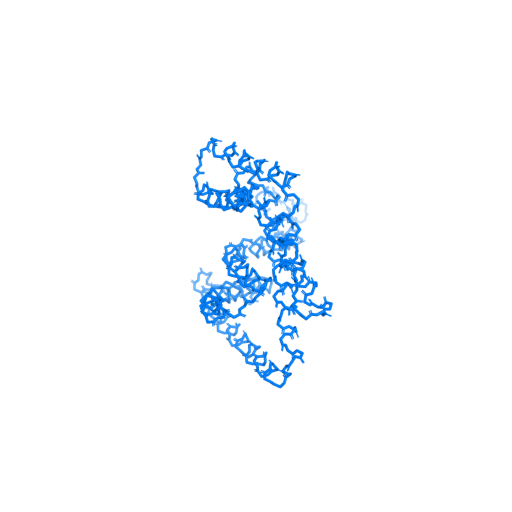.876 -3.450 1.00 89.06 102 ALA A CA 1
ATOM 843 C C . ALA A 1 102 ? -2.054 5.121 -2.700 1.00 89.06 102 ALA A C 1
ATOM 845 O O . ALA A 1 102 ? -1.851 4.587 -1.604 1.00 89.06 102 ALA A O 1
ATOM 846 N N . ILE A 1 103 ? -1.181 5.972 -3.250 1.00 89.00 103 ILE A N 1
ATOM 847 C CA . ILE A 1 103 ? 0.062 6.394 -2.588 1.00 89.00 103 ILE A CA 1
ATOM 848 C C . ILE A 1 103 ? -0.264 7.140 -1.289 1.00 89.00 103 ILE A C 1
ATOM 850 O O . ILE A 1 103 ? 0.288 6.822 -0.237 1.00 89.00 103 ILE A O 1
ATOM 854 N N . LEU A 1 104 ? -1.199 8.090 -1.334 1.00 92.56 104 LEU A N 1
ATOM 855 C CA . LEU A 1 104 ? -1.553 8.927 -0.188 1.00 92.56 104 LEU A CA 1
ATOM 856 C C . LEU A 1 104 ? -2.218 8.116 0.939 1.00 92.56 104 LEU A C 1
ATOM 858 O O . LEU A 1 104 ? -1.892 8.314 2.113 1.00 92.56 104 LEU A O 1
ATOM 862 N N . PHE A 1 105 ? -3.071 7.146 0.590 1.00 93.56 105 PHE A N 1
ATOM 863 C CA . PHE A 1 105 ? -3.593 6.144 1.524 1.00 93.56 105 PHE A CA 1
ATOM 864 C C . PHE A 1 105 ? -2.458 5.361 2.198 1.00 93.56 105 PHE A C 1
ATOM 866 O O . PHE A 1 105 ? -2.400 5.288 3.427 1.00 93.56 105 PHE A O 1
ATOM 873 N N . SER A 1 106 ? -1.531 4.828 1.397 1.00 91.56 106 SER A N 1
ATOM 874 C CA . SER A 1 106 ? -0.421 4.001 1.883 1.00 91.56 106 SER A CA 1
ATOM 875 C C . SER A 1 106 ? 0.488 4.774 2.841 1.00 91.56 106 SER A C 1
ATOM 877 O O . SER A 1 106 ? 0.779 4.306 3.938 1.00 91.56 106 SER A O 1
ATOM 879 N N . VAL A 1 107 ? 0.876 6.001 2.484 1.00 91.94 107 VAL A N 1
ATOM 880 C CA . VAL A 1 107 ? 1.705 6.861 3.343 1.00 91.94 107 VAL A CA 1
ATOM 881 C C . VAL A 1 107 ? 0.990 7.188 4.657 1.00 91.94 107 VAL A C 1
ATOM 883 O O . VAL A 1 107 ? 1.596 7.110 5.725 1.00 91.94 107 VAL A O 1
ATOM 886 N N . SER A 1 108 ? -0.310 7.493 4.607 1.00 92.62 108 SER A N 1
ATOM 887 C CA . SER A 1 108 ? -1.089 7.831 5.804 1.00 92.62 108 SER A CA 1
ATOM 888 C C . SER A 1 108 ? -1.212 6.642 6.769 1.00 92.62 108 SER A C 1
ATOM 890 O O . SER A 1 108 ? -0.995 6.795 7.973 1.00 92.62 108 SER A O 1
ATOM 892 N N . ILE A 1 109 ? -1.482 5.432 6.264 1.00 92.56 109 ILE A N 1
ATOM 893 C CA . ILE A 1 109 ? -1.507 4.213 7.090 1.00 92.56 109 ILE A CA 1
ATOM 894 C C . ILE A 1 109 ? -0.125 3.885 7.653 1.00 92.56 109 ILE A C 1
ATOM 896 O O . ILE A 1 109 ? -0.020 3.508 8.823 1.00 92.56 109 ILE A O 1
ATOM 900 N N . LEU A 1 110 ? 0.935 4.044 6.859 1.00 90.88 110 LEU A N 1
ATOM 901 C CA . LEU A 1 110 ? 2.303 3.774 7.294 1.00 90.88 110 LEU A CA 1
ATOM 902 C C . LEU A 1 110 ? 2.699 4.685 8.460 1.00 90.88 110 LEU A C 1
ATOM 904 O O . LEU A 1 110 ? 3.130 4.195 9.504 1.00 90.88 110 LEU A O 1
ATOM 908 N N . ILE A 1 111 ? 2.474 5.995 8.333 1.00 89.88 111 ILE A N 1
ATOM 909 C CA . ILE A 1 111 ? 2.762 6.952 9.409 1.00 89.88 111 ILE A CA 1
ATOM 910 C C . ILE A 1 111 ? 1.882 6.657 10.636 1.00 89.88 111 ILE A C 1
ATOM 912 O O . ILE A 1 111 ? 2.391 6.633 11.756 1.00 89.88 111 ILE A O 1
ATOM 916 N N . SER A 1 112 ? 0.588 6.356 10.455 1.00 89.06 112 SER A N 1
ATOM 917 C CA . SER A 1 112 ? -0.310 5.993 11.566 1.00 89.06 112 SER A CA 1
ATOM 918 C C . SER A 1 112 ? 0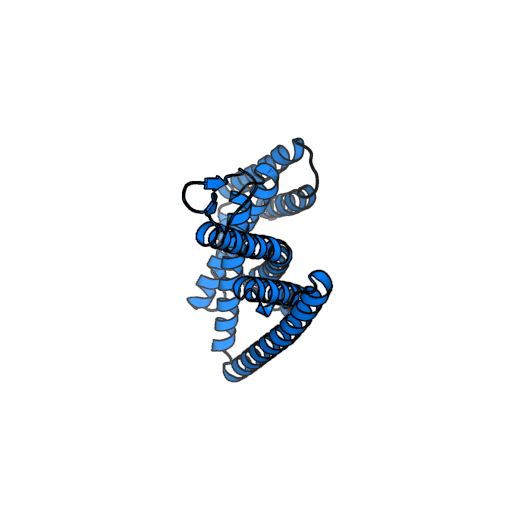.187 4.742 12.302 1.00 89.06 112 SER A C 1
ATOM 920 O O . SER A 1 112 ? 0.195 4.699 13.535 1.00 89.06 112 SER A O 1
ATOM 922 N N . SER A 1 113 ? 0.677 3.746 11.563 1.00 86.81 113 SER A N 1
ATOM 923 C CA . SER A 1 113 ? 1.239 2.509 12.117 1.00 86.81 113 SER A CA 1
ATOM 924 C C . SER A 1 113 ? 2.511 2.777 12.921 1.00 86.81 113 SER A C 1
ATOM 926 O O . SER A 1 113 ? 2.634 2.286 14.043 1.00 86.81 113 SER A O 1
ATOM 928 N N . ILE A 1 114 ? 3.421 3.611 12.405 1.00 86.06 114 ILE A N 1
ATOM 929 C CA . ILE A 1 114 ? 4.642 4.018 13.119 1.00 86.06 114 ILE A CA 1
ATOM 930 C C . ILE A 1 114 ? 4.289 4.743 14.419 1.00 86.06 114 ILE A C 1
ATOM 932 O O . ILE A 1 114 ? 4.803 4.383 15.477 1.00 86.06 114 ILE A O 1
ATOM 936 N N . LEU A 1 115 ? 3.375 5.717 14.371 1.00 85.94 115 LEU A N 1
ATOM 937 C CA . LEU A 1 115 ? 2.930 6.443 15.566 1.00 85.94 115 LEU A CA 1
ATOM 938 C C . LEU A 1 115 ? 2.292 5.504 16.599 1.00 85.94 115 LEU A C 1
ATOM 940 O O . LEU A 1 115 ? 2.537 5.649 17.795 1.00 85.94 115 LEU A O 1
ATOM 944 N N . THR A 1 116 ? 1.535 4.503 16.143 1.00 81.00 116 THR A N 1
ATOM 945 C CA . THR A 1 116 ? 0.948 3.475 17.015 1.00 81.00 116 THR A CA 1
ATOM 946 C C . THR A 1 116 ? 2.030 2.644 17.711 1.00 81.00 116 THR A C 1
ATOM 948 O O . THR A 1 116 ? 1.935 2.385 18.909 1.00 81.00 116 THR A O 1
ATOM 951 N N . ILE A 1 117 ? 3.080 2.239 16.989 1.00 79.50 117 ILE A N 1
ATOM 952 C CA . ILE A 1 117 ? 4.211 1.486 17.556 1.00 79.50 117 ILE A CA 1
ATOM 953 C C . ILE A 1 117 ? 4.991 2.344 18.559 1.00 79.50 117 ILE A C 1
ATOM 955 O O . ILE A 1 117 ? 5.358 1.851 19.625 1.00 79.50 117 ILE A O 1
ATOM 959 N N . LEU A 1 118 ? 5.215 3.624 18.254 1.00 78.25 118 LEU A N 1
ATOM 960 C CA . LEU A 1 118 ? 5.892 4.561 19.154 1.00 78.25 118 LEU A CA 1
ATOM 961 C C . LEU A 1 118 ? 5.107 4.784 20.454 1.00 78.25 118 LEU A C 1
ATOM 963 O O . LEU A 1 118 ? 5.705 4.838 21.529 1.00 78.25 118 LEU A O 1
ATOM 967 N N . ASP A 1 119 ? 3.776 4.846 20.378 1.00 77.38 119 ASP A N 1
ATOM 968 C CA . ASP A 1 119 ? 2.910 4.906 21.559 1.00 77.38 119 ASP A CA 1
ATOM 969 C C . ASP A 1 119 ? 3.069 3.655 22.442 1.00 77.38 119 ASP A C 1
ATOM 971 O O . ASP A 1 119 ? 3.247 3.757 23.657 1.00 77.38 119 ASP A O 1
ATOM 975 N N . PHE A 1 120 ? 3.111 2.462 21.836 1.00 73.56 120 PHE A N 1
ATOM 976 C CA . PHE A 1 120 ? 3.405 1.224 22.569 1.00 73.56 120 PHE A CA 1
ATOM 977 C C . PHE A 1 120 ? 4.814 1.213 23.178 1.00 73.56 120 PHE A C 1
ATOM 979 O O . PHE A 1 120 ? 4.985 0.755 24.312 1.00 73.56 120 PHE A O 1
ATOM 986 N N . ALA A 1 121 ? 5.809 1.738 22.459 1.00 72.25 121 ALA A N 1
ATOM 987 C CA . ALA A 1 121 ? 7.198 1.786 22.909 1.00 72.25 121 ALA A CA 1
ATOM 988 C C . ALA A 1 121 ? 7.381 2.636 24.166 1.00 72.25 121 ALA A C 1
ATOM 990 O O . ALA A 1 121 ? 8.172 2.278 25.040 1.00 72.25 121 ALA A O 1
ATOM 991 N N . ARG A 1 122 ? 6.615 3.724 24.285 1.00 68.50 122 ARG A N 1
ATOM 992 C CA . ARG A 1 122 ? 6.687 4.647 25.420 1.00 68.50 122 ARG A CA 1
ATOM 993 C C . ARG A 1 122 ? 6.330 3.985 26.753 1.00 68.50 122 ARG A C 1
ATOM 995 O O . ARG A 1 122 ? 6.956 4.289 27.762 1.00 68.50 122 ARG A O 1
ATOM 1002 N N . ASN A 1 123 ? 5.370 3.060 26.752 1.00 67.50 123 ASN A N 1
ATOM 1003 C CA . ASN A 1 123 ? 4.901 2.396 27.972 1.00 67.50 123 ASN A CA 1
ATOM 1004 C C . ASN A 1 123 ? 5.774 1.204 28.396 1.00 67.50 123 ASN A C 1
ATOM 1006 O O . ASN A 1 123 ? 5.670 0.748 29.532 1.00 67.50 123 ASN A O 1
ATOM 1010 N N . ASN A 1 124 ? 6.607 0.659 27.502 1.00 70.06 124 ASN A N 1
ATOM 1011 C CA . ASN A 1 124 ? 7.445 -0.504 27.804 1.00 70.06 124 ASN A CA 1
ATOM 1012 C C . ASN A 1 124 ? 8.714 -0.520 26.934 1.00 70.06 124 ASN A C 1
ATOM 1014 O O . ASN A 1 124 ? 8.855 -1.319 25.999 1.00 70.06 124 ASN A O 1
ATOM 1018 N N . THR A 1 125 ? 9.628 0.406 27.226 1.00 69.38 125 THR A N 1
ATOM 1019 C CA . THR A 1 125 ? 10.796 0.728 26.390 1.00 69.38 125 THR A CA 1
ATOM 1020 C C . THR A 1 125 ? 11.689 -0.486 26.140 1.00 69.38 125 THR A C 1
ATOM 1022 O O . THR A 1 125 ? 11.930 -0.831 24.986 1.00 69.38 125 THR A O 1
ATOM 1025 N N . ALA A 1 126 ? 12.111 -1.208 27.183 1.00 72.25 126 ALA A N 1
ATOM 1026 C CA . ALA A 1 126 ? 13.051 -2.327 27.053 1.00 72.25 126 ALA A CA 1
ATOM 1027 C C . ALA A 1 126 ? 12.522 -3.473 26.168 1.00 72.25 126 ALA A C 1
ATOM 1029 O O . ALA A 1 126 ? 13.222 -3.970 25.282 1.00 72.25 126 ALA A O 1
ATOM 1030 N N . LYS A 1 127 ? 11.259 -3.877 26.364 1.00 75.12 127 LYS A N 1
ATOM 1031 C CA . LYS A 1 127 ? 10.636 -4.937 25.558 1.00 75.12 127 LYS A CA 1
ATOM 1032 C C . LYS A 1 127 ? 10.443 -4.495 24.108 1.00 75.12 127 LYS A C 1
ATOM 1034 O O . LYS A 1 127 ? 10.641 -5.295 23.197 1.00 75.12 127 LYS A O 1
ATOM 1039 N N . THR A 1 128 ? 10.098 -3.228 23.893 1.00 69.38 128 THR A N 1
ATOM 1040 C CA . THR A 1 128 ? 9.835 -2.699 22.551 1.00 69.38 128 THR A CA 1
ATOM 1041 C C . THR A 1 128 ? 11.119 -2.486 21.757 1.00 69.38 128 THR A C 1
ATOM 1043 O O . THR A 1 128 ? 11.167 -2.872 20.594 1.00 69.38 128 THR A O 1
ATOM 1046 N N . PHE A 1 129 ? 12.199 -2.004 22.383 1.00 73.25 129 PHE A N 1
ATOM 1047 C CA . PHE A 1 129 ? 13.520 -1.928 21.748 1.00 73.25 129 PHE A CA 1
ATOM 1048 C C . PHE A 1 129 ? 14.029 -3.300 21.299 1.00 73.25 129 PHE A C 1
ATOM 1050 O O . PHE A 1 129 ? 14.564 -3.417 20.201 1.00 73.25 129 PHE A O 1
ATOM 1057 N N . LYS A 1 130 ? 13.803 -4.358 22.091 1.00 79.12 130 LYS A N 1
ATOM 1058 C CA . LYS A 1 130 ? 14.159 -5.730 21.693 1.00 79.12 130 LYS A CA 1
ATOM 1059 C C . LYS A 1 130 ? 13.382 -6.197 20.457 1.00 79.12 130 LYS A C 1
ATOM 1061 O O . LYS A 1 130 ? 13.959 -6.830 19.579 1.00 79.12 130 LYS A O 1
ATOM 1066 N N . VAL A 1 131 ? 12.090 -5.872 20.376 1.00 76.56 131 VAL A N 1
ATOM 1067 C CA . VAL A 1 131 ? 11.246 -6.197 19.212 1.00 76.56 131 VAL A CA 1
ATOM 1068 C C . VAL A 1 131 ? 11.669 -5.397 17.980 1.00 76.56 131 VAL A C 1
ATOM 1070 O O . VAL A 1 131 ? 11.766 -5.972 16.902 1.00 76.56 131 VAL A O 1
ATOM 1073 N N . ILE A 1 132 ? 11.974 -4.106 18.132 1.00 75.44 132 ILE A N 1
ATOM 1074 C CA . ILE A 1 132 ? 12.491 -3.268 17.040 1.00 75.44 132 ILE A CA 1
ATOM 1075 C C . ILE A 1 132 ? 13.841 -3.807 16.554 1.00 75.44 132 ILE A C 1
ATOM 1077 O O . ILE A 1 132 ? 14.028 -3.971 15.354 1.00 75.44 132 ILE A O 1
ATOM 1081 N N . GLY A 1 133 ? 14.753 -4.154 17.467 1.00 78.69 133 GLY A N 1
ATOM 1082 C CA . GLY A 1 133 ? 16.041 -4.757 17.123 1.00 78.69 133 GLY A CA 1
ATOM 1083 C C . GLY A 1 133 ? 15.885 -6.064 16.343 1.00 78.69 133 GLY A C 1
ATOM 1084 O O . GLY A 1 133 ? 16.526 -6.232 15.310 1.00 78.69 133 GLY A O 1
ATOM 1085 N N . LEU A 1 134 ? 14.975 -6.945 16.778 1.00 83.62 134 LEU A N 1
ATOM 1086 C CA . LEU A 1 134 ? 14.62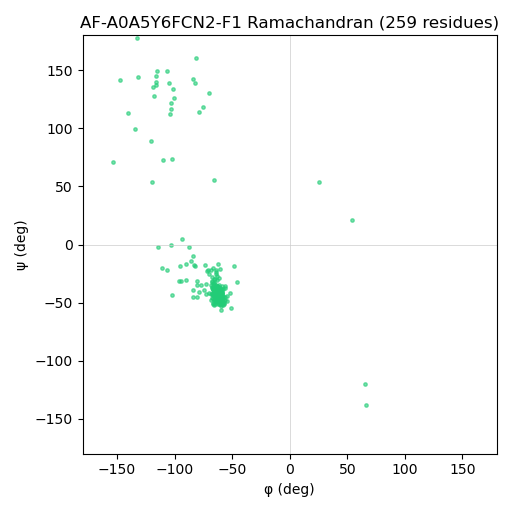6 -8.173 16.052 1.00 83.62 134 LEU A CA 1
ATOM 1087 C C . LEU A 1 134 ? 14.034 -7.876 14.663 1.00 83.62 134 LEU A C 1
ATOM 1089 O O . LEU A 1 134 ? 14.329 -8.574 13.698 1.00 83.62 134 LEU A O 1
ATOM 1093 N N . ALA A 1 135 ? 13.192 -6.848 14.549 1.00 80.81 135 ALA A N 1
ATOM 1094 C CA . ALA A 1 135 ? 12.597 -6.460 13.276 1.00 80.81 135 ALA A CA 1
ATOM 1095 C C . ALA A 1 135 ? 13.654 -5.935 12.295 1.00 80.81 135 ALA A C 1
ATOM 1097 O O . ALA A 1 135 ? 13.627 -6.304 11.126 1.00 80.81 135 ALA A O 1
ATOM 1098 N N . VAL A 1 136 ? 14.612 -5.128 12.764 1.00 82.94 136 VAL A N 1
ATOM 1099 C CA . VAL A 1 136 ? 15.717 -4.605 11.943 1.00 82.94 136 VAL A CA 1
ATOM 1100 C C . VAL A 1 136 ? 16.650 -5.728 11.488 1.00 82.94 136 VAL A C 1
ATOM 1102 O O . VAL A 1 136 ? 17.038 -5.763 10.320 1.00 82.94 136 VAL A O 1
ATOM 1105 N N . THR A 1 137 ? 16.987 -6.678 12.366 1.00 84.81 137 THR A N 1
ATOM 1106 C CA . THR A 1 137 ? 17.817 -7.828 11.973 1.00 84.81 137 THR A CA 1
ATOM 1107 C C . THR A 1 137 ? 17.093 -8.735 10.984 1.00 84.81 137 THR A C 1
ATOM 1109 O O . THR A 1 137 ? 17.689 -9.129 9.983 1.00 84.81 137 THR A O 1
ATOM 1112 N N . ALA A 1 138 ? 15.802 -9.004 11.199 1.00 84.75 138 ALA A N 1
ATOM 1113 C CA . ALA A 1 138 ? 14.980 -9.746 10.247 1.00 84.75 138 ALA A CA 1
ATOM 1114 C C . ALA A 1 138 ? 14.890 -9.028 8.891 1.00 84.75 138 ALA A C 1
ATOM 1116 O O . ALA A 1 138 ? 15.066 -9.659 7.853 1.00 84.75 138 ALA A O 1
ATOM 1117 N N . PHE A 1 139 ? 14.684 -7.708 8.892 1.00 85.88 139 PHE A N 1
ATOM 1118 C CA . PHE A 1 139 ? 14.645 -6.883 7.683 1.00 85.88 139 PHE A CA 1
ATOM 1119 C C . PHE A 1 139 ? 15.954 -6.979 6.892 1.00 85.88 139 PHE A C 1
ATOM 1121 O O . PHE A 1 139 ? 15.927 -7.222 5.688 1.00 85.88 139 PHE A O 1
ATOM 1128 N N . SER A 1 140 ? 17.097 -6.859 7.574 1.00 87.25 140 SER A N 1
ATOM 1129 C CA . SER A 1 140 ? 18.420 -7.006 6.958 1.00 87.25 140 SER A CA 1
ATOM 1130 C C . SER A 1 140 ? 18.630 -8.408 6.377 1.00 87.25 140 SER A C 1
ATOM 1132 O O . SER A 1 140 ? 19.041 -8.548 5.227 1.00 87.25 140 SER A O 1
ATOM 1134 N N . GLY A 1 141 ? 18.265 -9.459 7.120 1.00 88.44 141 GLY A N 1
ATOM 1135 C CA . GLY A 1 141 ? 18.354 -10.839 6.635 1.00 88.44 141 GLY A CA 1
ATOM 1136 C C . GLY A 1 141 ? 17.503 -11.086 5.386 1.00 88.44 141 GLY A C 1
ATOM 1137 O O . GLY A 1 141 ? 17.984 -11.665 4.412 1.00 88.44 141 GLY A O 1
ATOM 1138 N N . VAL A 1 142 ? 16.264 -10.584 5.376 1.00 88.75 142 VAL A N 1
ATOM 1139 C CA . VAL A 1 142 ? 15.375 -10.651 4.206 1.00 88.75 142 VAL A CA 1
ATOM 1140 C C . VAL A 1 142 ? 15.967 -9.881 3.026 1.00 88.75 142 VAL A C 1
ATOM 1142 O O . VAL A 1 142 ? 15.928 -10.376 1.900 1.00 88.75 142 VAL A O 1
ATOM 1145 N N . PHE A 1 143 ? 16.550 -8.704 3.260 1.00 90.25 143 PHE A N 1
ATOM 1146 C CA . PHE A 1 143 ? 17.208 -7.920 2.216 1.00 90.25 143 PHE A CA 1
ATOM 1147 C C . PHE A 1 143 ? 18.386 -8.660 1.582 1.00 90.25 143 PHE A C 1
ATOM 1149 O O . PHE A 1 143 ? 18.464 -8.731 0.357 1.00 90.25 143 PHE A O 1
ATOM 1156 N N . VAL A 1 144 ? 19.269 -9.254 2.389 1.00 90.06 144 VAL A N 1
ATOM 1157 C CA . VAL A 1 144 ? 20.410 -10.030 1.880 1.00 90.06 144 VAL A CA 1
ATOM 1158 C C . VAL A 1 144 ? 19.921 -11.227 1.064 1.00 90.06 144 VAL A C 1
ATOM 1160 O O . VAL A 1 144 ? 20.344 -11.403 -0.076 1.00 90.06 144 VAL A O 1
ATOM 1163 N N . PHE A 1 145 ? 18.971 -11.997 1.600 1.00 91.12 145 PHE A N 1
ATOM 1164 C CA . PHE A 1 145 ? 18.411 -13.165 0.917 1.00 91.12 145 PHE A CA 1
ATOM 1165 C C . PHE A 1 145 ? 17.774 -12.803 -0.434 1.00 91.12 145 PHE A C 1
ATOM 1167 O O . PHE A 1 145 ? 18.108 -13.384 -1.467 1.00 91.12 145 PHE A O 1
ATOM 1174 N N . THR A 1 146 ? 16.887 -11.808 -0.444 1.00 92.75 146 THR A N 1
ATOM 1175 C CA . THR A 1 146 ? 16.180 -11.368 -1.659 1.00 92.75 146 THR A CA 1
ATOM 1176 C C . THR A 1 146 ? 17.113 -10.707 -2.670 1.00 92.75 146 THR A C 1
ATOM 1178 O O . THR A 1 146 ? 16.951 -10.909 -3.873 1.00 92.75 146 THR A O 1
ATOM 1181 N N . SER A 1 147 ? 18.133 -9.975 -2.216 1.00 90.00 147 SER A N 1
ATOM 1182 C CA . SER A 1 147 ? 19.152 -9.387 -3.091 1.00 90.00 147 SER A CA 1
ATOM 1183 C C . SER A 1 147 ? 19.984 -10.455 -3.798 1.00 90.00 147 SER A C 1
ATOM 1185 O O . SER A 1 147 ? 20.195 -10.357 -5.005 1.00 90.00 147 SER A O 1
ATOM 1187 N N . SER A 1 148 ? 20.423 -11.493 -3.080 1.00 89.69 148 SER A N 1
ATOM 1188 C CA . SER A 1 148 ? 21.163 -12.610 -3.679 1.00 89.69 148 SER A CA 1
ATOM 1189 C C . SER A 1 148 ? 20.291 -13.410 -4.648 1.00 89.69 148 SER A C 1
ATOM 1191 O O . SER A 1 148 ? 20.717 -13.709 -5.763 1.00 89.69 148 SER A O 1
ATOM 1193 N N . TYR A 1 149 ? 19.048 -13.702 -4.257 1.00 90.12 149 TYR A N 1
ATOM 1194 C CA . TYR A 1 149 ? 18.097 -14.430 -5.096 1.00 90.12 149 TYR A CA 1
ATOM 1195 C C . TYR A 1 149 ? 17.750 -13.668 -6.383 1.00 90.12 149 TYR A C 1
ATOM 1197 O O . TYR A 1 149 ? 17.808 -14.223 -7.479 1.00 90.12 149 TYR A O 1
ATOM 1205 N N . SER A 1 150 ? 17.443 -12.374 -6.270 1.00 90.44 150 SER A N 1
ATOM 1206 C CA . SER A 1 150 ? 17.091 -11.538 -7.423 1.00 90.44 150 SER A CA 1
ATOM 1207 C C . SER A 1 150 ? 18.256 -11.348 -8.394 1.00 90.44 150 SER A C 1
ATOM 1209 O O . SER A 1 150 ? 18.029 -11.372 -9.603 1.00 90.44 150 SER A O 1
ATOM 1211 N N . ALA A 1 151 ? 19.493 -11.219 -7.899 1.00 88.00 151 ALA A N 1
ATOM 1212 C CA . ALA A 1 151 ? 20.681 -11.171 -8.749 1.00 88.00 151 ALA A CA 1
ATOM 1213 C C . ALA A 1 151 ? 20.887 -12.485 -9.521 1.00 88.00 151 ALA A C 1
ATOM 1215 O O . ALA A 1 151 ? 21.171 -12.451 -10.717 1.00 88.00 151 ALA A O 1
ATOM 1216 N N . SER A 1 152 ? 20.679 -13.635 -8.868 1.00 88.31 152 SER A N 1
ATOM 1217 C CA . SER A 1 152 ? 20.769 -14.948 -9.521 1.00 88.31 152 SER A CA 1
ATOM 1218 C C . SER A 1 152 ? 19.731 -15.111 -10.637 1.00 88.31 152 SER A C 1
ATOM 1220 O O . SER A 1 152 ? 20.086 -15.522 -11.740 1.00 88.31 152 SER A O 1
ATOM 1222 N N . ILE A 1 153 ? 18.476 -14.714 -10.390 1.00 88.88 153 ILE A N 1
ATOM 1223 C CA . ILE A 1 153 ? 17.422 -14.721 -11.417 1.00 88.88 153 ILE A CA 1
ATOM 1224 C C . ILE A 1 153 ? 17.785 -13.810 -12.589 1.00 88.88 153 ILE A C 1
ATOM 1226 O O . ILE A 1 153 ? 17.633 -14.203 -13.743 1.00 88.88 153 ILE A O 1
ATOM 1230 N N . PHE A 1 154 ? 18.258 -12.592 -12.312 1.00 87.00 154 PHE A N 1
ATOM 1231 C CA . PHE A 1 154 ? 18.611 -11.653 -13.374 1.00 87.00 154 PHE A CA 1
ATOM 1232 C C . PHE A 1 154 ? 19.704 -12.214 -14.279 1.00 87.00 154 PHE A C 1
ATOM 1234 O O . PHE A 1 154 ? 19.582 -12.132 -15.500 1.00 87.00 154 PHE A O 1
ATOM 1241 N N . TRP A 1 155 ? 20.738 -12.811 -13.685 1.00 86.94 155 TRP A N 1
ATOM 1242 C CA . TRP A 1 155 ? 21.814 -13.448 -14.431 1.00 86.94 155 TRP A CA 1
ATOM 1243 C C . TRP A 1 155 ? 21.292 -14.578 -15.328 1.00 86.94 155 TRP A C 1
ATOM 1245 O O . TRP A 1 155 ? 21.635 -14.629 -16.503 1.00 86.94 155 TRP A O 1
ATOM 1255 N N . GLN A 1 156 ? 20.385 -15.421 -14.824 1.00 89.62 156 GLN A N 1
ATOM 1256 C CA . GLN A 1 156 ? 19.774 -16.491 -15.624 1.00 89.62 156 GLN A CA 1
ATOM 1257 C C . GLN A 1 156 ? 18.934 -15.969 -16.800 1.00 89.62 156 GLN A C 1
ATOM 1259 O O . GLN A 1 156 ? 18.917 -16.593 -17.858 1.00 89.62 156 GLN A O 1
ATOM 1264 N N . ILE A 1 157 ? 18.224 -14.850 -16.625 1.00 87.31 157 ILE A N 1
ATOM 1265 C CA . ILE A 1 157 ? 17.336 -14.290 -17.657 1.00 87.31 157 ILE A CA 1
ATOM 1266 C C . ILE A 1 157 ? 18.121 -13.498 -18.706 1.00 87.31 157 ILE A C 1
ATOM 1268 O O . ILE A 1 157 ? 17.845 -13.603 -19.898 1.00 87.31 157 ILE A O 1
ATOM 1272 N N . SER A 1 158 ? 19.054 -12.658 -18.263 1.00 83.06 158 SER A N 1
ATOM 1273 C CA . SER A 1 158 ? 19.738 -11.692 -19.127 1.00 83.06 158 SER A CA 1
ATOM 1274 C C . SER A 1 158 ? 21.075 -12.195 -19.662 1.00 83.06 158 SER A C 1
ATOM 1276 O O . SER A 1 158 ? 21.588 -11.626 -20.622 1.00 83.06 158 SER A O 1
ATOM 1278 N N . ASN A 1 159 ? 21.651 -13.224 -19.030 1.00 84.38 159 ASN A N 1
ATOM 1279 C CA . ASN A 1 159 ? 23.044 -13.633 -19.209 1.00 84.38 159 ASN A CA 1
ATOM 1280 C C . ASN A 1 159 ? 24.049 -12.481 -18.976 1.00 84.38 159 ASN A C 1
ATOM 1282 O O . ASN A 1 159 ? 25.178 -12.518 -19.461 1.00 84.38 159 ASN A O 1
ATOM 1286 N N . LEU A 1 160 ? 23.628 -11.439 -18.249 1.00 81.69 160 LEU A N 1
ATOM 1287 C CA . LEU A 1 160 ? 24.425 -10.276 -17.885 1.00 81.69 160 LEU A CA 1
ATOM 1288 C C . LEU A 1 160 ? 24.584 -10.221 -16.369 1.00 81.69 160 LEU A C 1
ATOM 1290 O O . LEU A 1 160 ? 23.671 -10.542 -15.602 1.00 81.69 160 LEU A O 1
ATOM 1294 N N . GLU A 1 161 ? 25.747 -9.757 -15.923 1.00 79.94 161 GLU A N 1
ATOM 1295 C CA . GLU A 1 161 ? 25.906 -9.386 -14.526 1.00 79.94 161 GLU A CA 1
ATOM 1296 C C . GLU A 1 161 ? 25.110 -8.115 -14.229 1.00 79.94 161 GLU A C 1
ATOM 1298 O O . GLU A 1 161 ? 25.215 -7.098 -14.921 1.00 79.94 161 GLU A O 1
ATOM 1303 N N . LEU A 1 162 ? 24.319 -8.167 -13.160 1.00 78.12 162 LEU A N 1
ATOM 1304 C CA . LEU A 1 162 ? 23.484 -7.049 -12.730 1.00 78.12 162 LEU A CA 1
ATOM 1305 C C . LEU A 1 162 ? 24.327 -5.820 -12.318 1.00 78.12 162 LEU A C 1
ATOM 1307 O O . LEU A 1 162 ? 23.877 -4.689 -12.478 1.00 78.12 162 LEU A O 1
ATOM 1311 N N . SER A 1 163 ? 25.568 -6.042 -11.872 1.00 78.81 163 SER A N 1
ATOM 1312 C CA . SER A 1 163 ? 26.558 -5.019 -11.489 1.00 78.81 163 SER A CA 1
ATOM 1313 C C . SER A 1 163 ? 26.969 -4.084 -12.629 1.00 78.81 163 SER A C 1
ATOM 1315 O O . SER A 1 163 ? 27.507 -3.005 -12.384 1.00 78.81 163 SER A O 1
ATOM 1317 N N . SER A 1 164 ? 26.699 -4.465 -13.880 1.00 76.62 164 SER A N 1
ATOM 1318 C CA . SER A 1 164 ? 27.016 -3.656 -15.063 1.00 76.62 164 SER A CA 1
ATOM 1319 C C . SER A 1 164 ? 26.204 -2.356 -15.145 1.00 76.62 164 SER A C 1
ATOM 1321 O O . SER A 1 164 ? 26.626 -1.404 -15.801 1.00 76.62 164 SER A O 1
ATOM 1323 N N . SER A 1 165 ? 25.062 -2.274 -14.451 1.00 80.12 165 SER A N 1
ATOM 1324 C CA . SER A 1 165 ? 24.234 -1.071 -14.378 1.00 80.12 165 SER A CA 1
ATOM 1325 C C . SER A 1 165 ? 23.803 -0.811 -12.930 1.00 80.12 165 SER A C 1
ATOM 1327 O O . SER A 1 165 ? 22.820 -1.394 -12.469 1.00 80.12 165 SER A O 1
ATOM 1329 N N . PRO A 1 166 ? 24.478 0.107 -12.206 1.00 83.38 166 PRO A N 1
ATOM 1330 C CA . PRO A 1 166 ? 24.200 0.367 -10.790 1.00 83.38 166 PRO A CA 1
ATOM 1331 C C . PRO A 1 166 ? 22.743 0.756 -10.506 1.00 83.38 166 PRO A C 1
ATOM 1333 O O . PRO A 1 166 ? 22.162 0.366 -9.493 1.00 83.38 166 PRO A O 1
ATOM 1336 N N . TRP A 1 167 ? 22.121 1.507 -11.421 1.00 83.19 167 TRP A N 1
ATOM 1337 C CA . TRP A 1 167 ? 20.717 1.905 -11.302 1.00 83.19 167 TRP A CA 1
ATOM 1338 C C . TRP A 1 167 ? 19.758 0.735 -11.492 1.00 83.19 167 TRP A C 1
ATOM 1340 O O . TRP A 1 167 ? 18.781 0.621 -10.748 1.00 83.19 167 TRP A O 1
ATOM 1350 N N . LEU A 1 168 ? 20.039 -0.137 -12.463 1.00 84.12 168 LEU A N 1
ATOM 1351 C CA . LEU A 1 168 ? 19.252 -1.343 -12.683 1.00 84.12 168 LEU A CA 1
ATOM 1352 C C . LEU A 1 168 ? 19.402 -2.300 -11.501 1.00 84.12 168 LEU A C 1
ATOM 1354 O O . LEU A 1 168 ? 18.400 -2.816 -11.017 1.00 84.12 168 LEU A O 1
ATOM 1358 N N . GLU A 1 169 ? 20.622 -2.474 -10.991 1.00 87.31 169 GLU A N 1
ATOM 1359 C CA . GLU A 1 169 ? 20.900 -3.288 -9.812 1.00 87.31 169 GLU A CA 1
ATOM 1360 C C . GLU A 1 169 ? 20.103 -2.823 -8.599 1.00 87.31 169 GLU A C 1
ATOM 1362 O O . GLU A 1 169 ? 19.410 -3.625 -7.965 1.00 87.31 169 GLU A O 1
ATOM 1367 N N . TYR A 1 170 ? 20.160 -1.522 -8.306 1.00 87.44 170 TYR A N 1
ATOM 1368 C CA . TYR A 1 170 ? 19.425 -0.936 -7.196 1.00 87.44 170 TYR A CA 1
ATOM 1369 C C . TYR A 1 170 ? 17.915 -1.148 -7.348 1.00 87.44 170 TYR A C 1
ATOM 1371 O O . TYR A 1 170 ? 17.272 -1.668 -6.437 1.00 87.44 170 TYR A O 1
ATOM 1379 N N . CYS A 1 171 ? 17.349 -0.801 -8.508 1.00 89.00 171 CYS A N 1
ATOM 1380 C CA . CYS A 1 171 ? 15.912 -0.919 -8.758 1.00 89.00 171 CYS A CA 1
ATOM 1381 C C . CYS A 1 171 ? 15.438 -2.379 -8.714 1.00 89.00 171 CYS A C 1
ATOM 1383 O O . CYS A 1 171 ? 14.397 -2.679 -8.125 1.00 89.00 171 CYS A O 1
ATOM 1385 N N . TRP A 1 172 ? 16.211 -3.299 -9.287 1.00 88.50 172 TRP A N 1
ATOM 1386 C CA . TRP A 1 172 ? 15.887 -4.722 -9.327 1.00 88.50 172 TRP A CA 1
ATOM 1387 C C . TRP A 1 172 ? 15.889 -5.346 -7.929 1.00 88.50 172 TRP A C 1
ATOM 1389 O O . TRP A 1 172 ? 14.889 -5.935 -7.507 1.00 88.50 172 TRP A O 1
ATOM 1399 N N . LYS A 1 173 ? 16.976 -5.149 -7.170 1.00 91.56 173 LYS A N 1
ATOM 1400 C CA . LYS A 1 173 ? 17.097 -5.660 -5.796 1.00 91.56 173 LYS A CA 1
ATOM 1401 C C . LYS A 1 173 ? 16.068 -5.022 -4.865 1.00 91.56 173 LYS A C 1
ATOM 1403 O O . LYS A 1 173 ? 15.442 -5.733 -4.082 1.00 91.56 173 LYS A O 1
ATOM 1408 N N . ALA A 1 174 ? 15.836 -3.710 -4.980 1.00 89.06 174 ALA A N 1
ATOM 1409 C CA . ALA A 1 174 ? 14.825 -3.009 -4.188 1.00 89.06 174 ALA A CA 1
ATOM 1410 C C . ALA A 1 174 ? 13.409 -3.528 -4.471 1.00 89.06 174 ALA A C 1
ATOM 1412 O O . ALA A 1 174 ? 12.648 -3.753 -3.531 1.00 89.06 174 ALA A O 1
ATOM 1413 N N . THR A 1 175 ? 13.070 -3.773 -5.741 1.00 91.00 175 THR A N 1
ATOM 1414 C CA . THR A 1 175 ? 11.769 -4.343 -6.127 1.00 91.00 175 THR A CA 1
ATOM 1415 C C . THR A 1 175 ? 11.580 -5.727 -5.523 1.00 91.00 175 THR A C 1
ATOM 1417 O O . THR A 1 175 ? 10.575 -5.969 -4.856 1.00 91.00 175 THR A O 1
ATOM 1420 N N . ALA A 1 176 ? 12.557 -6.621 -5.700 1.00 91.06 176 ALA A N 1
ATOM 1421 C CA . ALA A 1 176 ? 12.487 -7.982 -5.175 1.00 91.06 176 ALA A CA 1
ATOM 1422 C C . ALA A 1 176 ? 12.369 -8.004 -3.646 1.00 91.06 176 ALA A C 1
ATOM 1424 O O . ALA A 1 176 ? 11.527 -8.715 -3.092 1.00 91.06 176 ALA A O 1
ATOM 1425 N N . PHE A 1 177 ? 13.172 -7.181 -2.969 1.00 92.88 177 PHE A N 1
ATOM 1426 C CA . PHE A 1 177 ? 13.114 -7.026 -1.524 1.00 92.88 177 PHE A CA 1
ATOM 1427 C C . PHE A 1 177 ? 11.743 -6.534 -1.052 1.00 92.88 177 PHE A C 1
ATOM 1429 O O . PHE A 1 177 ? 11.128 -7.167 -0.194 1.00 92.88 177 PHE A O 1
ATOM 1436 N N . LEU A 1 178 ? 11.246 -5.428 -1.615 1.00 91.00 178 LEU A N 1
ATOM 1437 C CA . LEU A 1 178 ? 9.973 -4.833 -1.211 1.00 91.00 178 LEU A CA 1
ATOM 1438 C C . LEU A 1 178 ? 8.803 -5.774 -1.483 1.00 91.00 178 LEU A C 1
ATOM 1440 O O . LEU A 1 178 ? 7.953 -5.932 -0.613 1.00 91.00 178 LEU A O 1
ATOM 1444 N N . MET A 1 179 ? 8.767 -6.439 -2.641 1.00 91.06 179 MET A N 1
ATOM 1445 C CA . MET A 1 179 ? 7.734 -7.433 -2.940 1.00 91.06 179 MET A CA 1
ATOM 1446 C C . MET A 1 179 ? 7.728 -8.560 -1.909 1.00 91.06 179 MET A C 1
ATOM 1448 O O . MET A 1 179 ? 6.678 -8.880 -1.357 1.00 91.06 179 MET A O 1
ATOM 1452 N N . PHE A 1 180 ? 8.891 -9.143 -1.617 1.00 90.62 180 PHE A N 1
ATOM 1453 C CA . PHE A 1 180 ? 8.987 -10.240 -0.660 1.00 90.62 180 PHE A CA 1
ATOM 1454 C C . PHE A 1 180 ? 8.645 -9.787 0.765 1.00 90.62 180 PHE A C 1
ATOM 1456 O O . PHE A 1 180 ? 7.913 -10.471 1.477 1.00 90.62 180 PHE A O 1
A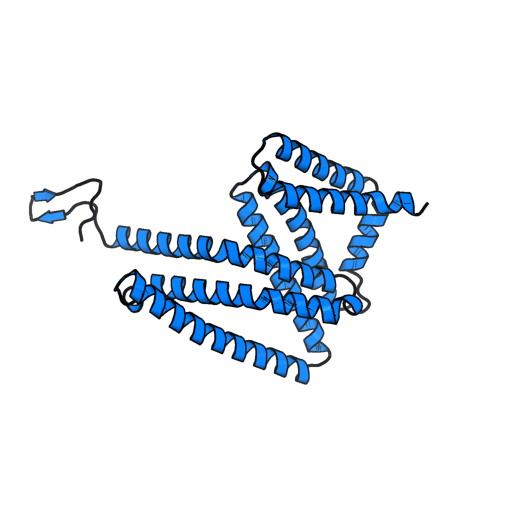TOM 1463 N N . PHE A 1 181 ? 9.119 -8.608 1.174 1.00 89.50 181 PHE A N 1
ATOM 1464 C CA . PHE A 1 181 ? 8.795 -8.015 2.468 1.00 89.50 181 PHE A CA 1
ATOM 1465 C C . PHE A 1 181 ? 7.291 -7.751 2.610 1.00 89.50 181 PHE A C 1
ATOM 1467 O O . PHE A 1 181 ? 6.695 -8.104 3.626 1.00 89.50 181 PHE A O 1
ATOM 1474 N N . LEU A 1 182 ? 6.656 -7.176 1.586 1.00 90.69 182 LEU A N 1
ATOM 1475 C CA . LEU A 1 182 ? 5.218 -6.908 1.576 1.00 90.69 182 LEU A CA 1
ATOM 1476 C C . LEU A 1 182 ? 4.410 -8.204 1.586 1.00 90.69 182 LEU A C 1
ATOM 1478 O O . LEU A 1 182 ? 3.447 -8.305 2.346 1.00 90.69 182 LEU A O 1
ATOM 1482 N N . TRP A 1 183 ? 4.837 -9.212 0.829 1.00 90.19 183 TRP A N 1
ATOM 1483 C CA . TRP A 1 183 ? 4.239 -10.543 0.857 1.00 90.19 183 TRP A CA 1
ATOM 1484 C C . TRP A 1 183 ? 4.329 -11.182 2.250 1.00 90.19 183 TRP A C 1
ATOM 1486 O O . TRP A 1 183 ? 3.319 -11.649 2.768 1.00 90.19 183 TRP A O 1
ATOM 1496 N N . LEU A 1 184 ? 5.490 -11.114 2.913 1.00 88.25 184 LEU A N 1
ATOM 1497 C CA . LEU A 1 184 ? 5.679 -11.617 4.280 1.00 88.25 184 LEU A CA 1
ATOM 1498 C C . LEU A 1 184 ? 4.887 -10.803 5.320 1.00 88.25 184 LEU A C 1
ATOM 1500 O O . LEU A 1 184 ? 4.430 -11.33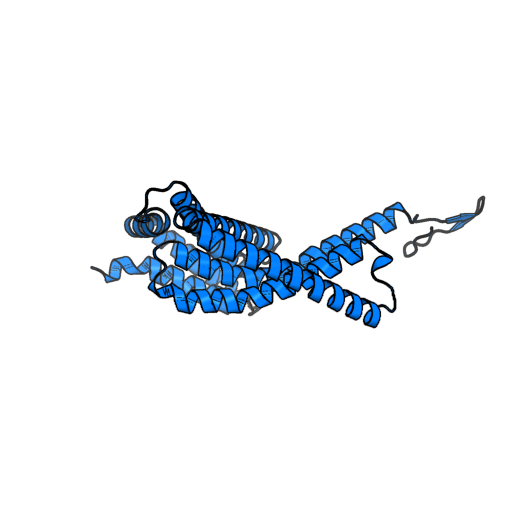9 6.329 1.00 88.25 184 LEU A O 1
ATOM 1504 N N . SER A 1 185 ? 4.700 -9.502 5.083 1.00 86.19 185 SER A N 1
ATOM 1505 C CA . SER A 1 185 ? 3.960 -8.627 5.996 1.00 86.19 185 SER A CA 1
ATOM 1506 C C . SER A 1 185 ? 2.473 -8.988 6.085 1.00 86.19 185 SER A C 1
ATOM 1508 O O . SER A 1 185 ? 1.875 -8.824 7.144 1.00 86.19 185 SER A O 1
ATOM 1510 N N . GLN A 1 186 ? 1.878 -9.537 5.020 1.00 87.56 186 GLN A N 1
ATOM 1511 C CA . GLN A 1 186 ? 0.461 -9.918 4.977 1.00 87.56 186 GLN A CA 1
ATOM 1512 C C . GLN A 1 186 ? 0.077 -10.962 6.045 1.00 87.56 186 GLN A C 1
ATOM 1514 O O . GLN A 1 186 ? -0.799 -10.657 6.862 1.00 87.56 186 GLN A O 1
ATOM 1519 N N . PRO A 1 187 ? 0.713 -12.154 6.128 1.00 86.62 187 PRO A N 1
ATOM 1520 C CA . PRO A 1 187 ? 0.406 -13.130 7.173 1.00 86.62 187 PRO A CA 1
ATOM 1521 C C . PRO A 1 187 ? 0.767 -12.622 8.572 1.00 86.62 187 PRO A C 1
ATOM 1523 O O . PRO A 1 187 ? 0.081 -12.965 9.532 1.00 86.62 187 PRO A O 1
ATOM 1526 N N . ILE A 1 188 ? 1.786 -11.764 8.708 1.00 84.56 188 ILE A N 1
ATOM 1527 C CA . ILE A 1 188 ? 2.135 -11.136 9.993 1.00 84.56 188 ILE A CA 1
ATOM 1528 C C . ILE A 1 188 ? 1.008 -10.207 10.454 1.00 84.56 188 ILE A C 1
ATOM 1530 O O . ILE A 1 188 ? 0.524 -10.339 11.578 1.00 84.56 188 ILE A O 1
ATOM 1534 N N . CYS A 1 189 ? 0.548 -9.300 9.590 1.00 82.75 189 CYS A N 1
ATOM 1535 C CA . CYS A 1 189 ? -0.578 -8.412 9.872 1.00 82.75 189 CYS A CA 1
ATOM 1536 C C . CYS A 1 189 ? -1.847 -9.208 10.190 1.00 82.75 189 CYS A C 1
ATOM 1538 O O . CYS A 1 189 ? -2.540 -8.884 11.150 1.00 82.75 189 CYS A O 1
ATOM 1540 N N . TYR A 1 190 ? -2.119 -10.281 9.445 1.00 81.25 190 TYR A N 1
ATOM 1541 C CA . TYR A 1 190 ? -3.261 -11.155 9.704 1.00 81.25 190 TYR A CA 1
ATOM 1542 C C . TYR A 1 190 ? -3.153 -11.884 11.054 1.00 81.25 190 TYR A C 1
ATOM 1544 O O . TYR A 1 190 ? -4.099 -11.886 11.840 1.00 81.25 190 TYR A O 1
ATOM 1552 N N . GLY A 1 191 ? -1.983 -12.434 11.389 1.00 79.50 191 GLY A N 1
ATOM 1553 C CA . GLY A 1 191 ? -1.740 -13.071 12.686 1.00 79.50 191 GLY A CA 1
ATOM 1554 C C . GLY A 1 191 ? -1.866 -12.089 13.855 1.00 79.50 191 GLY A C 1
ATOM 1555 O O . GLY A 1 191 ? -2.434 -12.422 14.898 1.00 79.50 191 GLY A O 1
ATOM 1556 N N . LEU A 1 192 ? -1.396 -10.850 13.677 1.00 80.06 192 LEU A N 1
ATOM 1557 C CA . LEU A 1 192 ? -1.597 -9.779 14.652 1.00 80.06 192 LEU A CA 1
ATOM 1558 C C . LEU A 1 192 ? -3.075 -9.395 14.775 1.00 80.06 192 LEU A C 1
ATOM 1560 O O . LEU A 1 192 ? -3.534 -9.174 15.893 1.00 80.06 192 LEU A O 1
ATOM 1564 N N . PHE A 1 193 ? -3.825 -9.367 13.671 1.00 77.69 193 PHE A N 1
ATOM 1565 C CA . PHE A 1 193 ? -5.266 -9.117 13.685 1.00 77.69 193 PHE A CA 1
ATOM 1566 C C . PHE A 1 193 ? -6.007 -10.183 14.490 1.00 77.69 193 PHE A C 1
ATOM 1568 O O . PHE A 1 193 ? -6.778 -9.841 15.378 1.00 77.69 193 PHE A O 1
ATOM 1575 N N . LEU A 1 194 ? -5.725 -11.467 14.256 1.00 79.62 194 LEU A N 1
ATOM 1576 C CA . LEU A 1 194 ? -6.356 -12.557 15.006 1.00 79.62 194 LEU A CA 1
ATOM 1577 C C . LEU A 1 194 ? -6.008 -12.520 16.500 1.00 79.62 194 LEU A C 1
ATOM 1579 O O . LEU A 1 194 ? -6.857 -12.777 17.345 1.00 79.62 194 LEU A O 1
ATOM 1583 N N . ARG A 1 195 ? -4.759 -12.188 16.846 1.00 76.00 195 ARG A N 1
ATOM 1584 C CA . ARG A 1 195 ? -4.293 -12.206 18.242 1.00 76.00 195 ARG A CA 1
ATOM 1585 C C . ARG A 1 195 ? -4.701 -10.970 19.043 1.00 76.00 195 ARG A C 1
ATOM 1587 O O . ARG A 1 195 ? -4.887 -11.056 20.259 1.00 76.00 195 ARG A O 1
ATOM 1594 N N . TYR A 1 196 ? -4.748 -9.814 18.390 1.00 71.38 196 TYR A N 1
ATOM 1595 C CA . TYR A 1 196 ? -4.978 -8.524 19.034 1.00 71.38 196 TYR A CA 1
ATOM 1596 C C . TYR A 1 196 ? -6.297 -7.871 18.631 1.00 71.38 196 TYR A C 1
ATOM 1598 O O . TYR A 1 196 ? -6.604 -6.834 19.203 1.00 71.38 196 TYR A O 1
ATOM 1606 N N . GLY A 1 197 ? -7.094 -8.451 17.7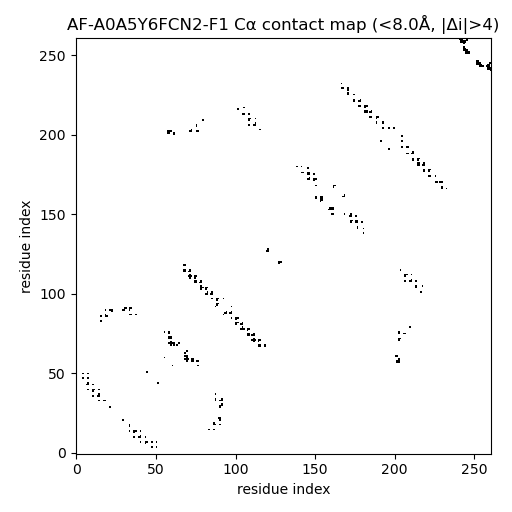32 1.00 66.06 197 GLY A N 1
ATOM 1607 C CA . GLY A 1 197 ? -8.385 -7.905 17.298 1.00 66.06 197 GLY A CA 1
ATOM 1608 C C . GLY A 1 197 ? -9.327 -7.626 18.466 1.00 66.06 197 GLY A C 1
ATOM 1609 O O . GLY A 1 197 ? -9.848 -6.522 18.581 1.00 66.06 197 GLY A O 1
ATOM 1610 N N . ASP A 1 198 ? -9.413 -8.559 19.415 1.00 60.72 198 ASP A N 1
ATOM 1611 C CA . ASP A 1 198 ? -10.262 -8.418 20.608 1.00 60.72 198 ASP A CA 1
ATOM 1612 C C . ASP A 1 198 ? -9.710 -7.415 21.639 1.00 60.72 198 ASP A C 1
ATOM 1614 O O . ASP A 1 198 ? -10.419 -6.964 22.539 1.00 60.72 198 ASP A O 1
ATOM 1618 N N . LYS A 1 199 ? -8.419 -7.068 21.539 1.00 65.62 199 LYS A N 1
ATOM 1619 C CA . LYS A 1 199 ? -7.702 -6.192 22.488 1.00 65.62 199 LYS A CA 1
ATOM 1620 C C . LYS A 1 199 ? -7.427 -4.800 21.928 1.00 65.62 199 LYS A C 1
ATOM 1622 O O . LYS A 1 199 ? -7.173 -3.865 22.690 1.00 65.62 199 LYS A O 1
ATOM 1627 N N . ALA A 1 200 ? -7.421 -4.656 20.610 1.00 65.44 200 ALA A N 1
ATOM 1628 C CA . ALA A 1 200 ? -7.218 -3.401 19.923 1.00 65.44 200 ALA A CA 1
ATOM 1629 C C . ALA A 1 200 ? -8.508 -2.584 20.050 1.00 65.44 200 ALA A C 1
ATOM 1631 O O . ALA A 1 200 ? -9.569 -3.003 19.616 1.00 65.44 200 ALA A O 1
ATOM 1632 N N . LYS A 1 201 ? -8.433 -1.417 20.689 1.00 69.12 201 LYS A N 1
ATOM 1633 C CA . LYS A 1 201 ? -9.568 -0.493 20.820 1.00 69.12 201 LYS A CA 1
ATOM 1634 C C . LYS A 1 201 ? -9.375 0.712 19.901 1.00 69.12 201 LYS A C 1
ATOM 1636 O O . LYS A 1 201 ? -8.240 1.141 19.675 1.00 69.12 201 LYS A O 1
ATOM 1641 N N . GLY A 1 202 ? -10.479 1.274 19.412 1.00 74.88 202 GLY A N 1
ATOM 1642 C CA . GLY A 1 202 ? -10.478 2.516 18.637 1.00 74.88 202 GLY A CA 1
ATOM 1643 C C . GLY A 1 202 ? -9.769 2.387 17.285 1.00 74.88 202 GLY A C 1
ATOM 1644 O O . GLY A 1 202 ? -9.882 1.376 16.588 1.00 74.88 202 GLY A O 1
ATOM 1645 N N . TYR A 1 203 ? -8.984 3.409 16.937 1.00 77.75 203 TYR A N 1
ATOM 1646 C CA . TYR A 1 203 ? -8.275 3.503 15.656 1.00 77.75 203 TYR A CA 1
ATOM 1647 C C . TYR A 1 203 ? -7.263 2.372 15.400 1.00 77.75 203 TYR A C 1
ATOM 1649 O O . TYR A 1 203 ? -6.922 2.116 14.250 1.00 77.75 203 TYR A O 1
ATOM 1657 N N . ARG A 1 204 ? -6.783 1.669 16.437 1.00 82.56 204 ARG A N 1
ATOM 1658 C CA . ARG A 1 204 ? -5.728 0.648 16.300 1.00 82.56 204 ARG A CA 1
ATOM 1659 C C . ARG A 1 204 ? -6.156 -0.543 15.435 1.00 82.56 204 ARG A C 1
ATOM 1661 O O . ARG A 1 204 ? -5.336 -1.039 14.669 1.00 82.56 204 ARG A O 1
ATOM 1668 N N . ILE A 1 205 ? -7.425 -0.967 15.516 1.00 83.06 205 ILE A N 1
ATOM 1669 C CA . ILE A 1 205 ? -7.974 -2.012 14.628 1.00 83.06 205 ILE A CA 1
ATOM 1670 C C . ILE A 1 205 ? -7.905 -1.527 13.180 1.00 83.06 205 ILE A C 1
ATOM 1672 O O . ILE A 1 205 ? -7.385 -2.216 12.309 1.00 83.06 205 ILE A O 1
ATOM 1676 N N . PHE A 1 206 ? -8.377 -0.306 12.943 1.00 84.75 206 PHE A N 1
ATOM 1677 C CA . PHE A 1 206 ? -8.427 0.312 11.624 1.00 84.75 206 PHE A CA 1
ATOM 1678 C C . PHE A 1 206 ? -7.040 0.549 11.028 1.00 84.75 206 PHE A C 1
ATOM 1680 O O . PHE A 1 206 ? -6.852 0.352 9.832 1.00 84.75 206 PHE A O 1
ATOM 1687 N N . THR A 1 207 ? -6.048 0.915 11.836 1.00 86.25 207 THR A N 1
ATOM 1688 C CA . THR A 1 207 ? -4.658 1.030 11.379 1.00 86.25 207 THR A CA 1
ATOM 1689 C C . THR A 1 207 ? -4.085 -0.338 11.009 1.00 86.25 207 THR A C 1
ATOM 1691 O O . THR A 1 207 ? -3.401 -0.456 9.998 1.00 86.25 207 THR A O 1
ATOM 1694 N N . LEU A 1 208 ? -4.415 -1.394 11.759 1.00 84.69 208 LEU A N 1
ATOM 1695 C CA . LEU A 1 208 ? -3.925 -2.744 11.487 1.00 84.69 208 LEU A CA 1
ATOM 1696 C C . LEU A 1 208 ? -4.581 -3.379 10.247 1.00 84.69 208 LEU A C 1
ATOM 1698 O O . LEU A 1 208 ? -3.887 -3.944 9.403 1.00 84.69 208 LEU A O 1
ATOM 1702 N N . THR A 1 209 ? -5.898 -3.225 10.085 1.00 86.75 209 THR A N 1
ATOM 1703 C CA . THR A 1 209 ? -6.608 -3.611 8.855 1.00 86.75 209 THR A CA 1
ATOM 1704 C C . THR A 1 209 ? -6.131 -2.778 7.665 1.00 86.75 209 THR A C 1
ATOM 1706 O O . THR A 1 209 ? -5.900 -3.318 6.586 1.00 86.75 209 THR A O 1
ATOM 1709 N N . GLY A 1 210 ? -5.918 -1.475 7.865 1.00 88.31 210 GLY A N 1
ATOM 1710 C CA . GLY A 1 210 ? -5.359 -0.591 6.849 1.00 88.31 210 GLY A CA 1
ATOM 1711 C C . GLY A 1 210 ? -3.965 -1.037 6.414 1.00 88.31 210 GLY A C 1
ATOM 1712 O O . GLY A 1 210 ? -3.685 -1.045 5.221 1.00 88.31 210 GLY A O 1
ATOM 1713 N N . ALA A 1 211 ? -3.116 -1.476 7.349 1.00 88.62 211 ALA A N 1
ATOM 1714 C CA . ALA A 1 211 ? -1.772 -1.967 7.049 1.00 88.62 211 ALA A CA 1
ATOM 1715 C C . ALA A 1 211 ? -1.789 -3.243 6.193 1.00 88.62 211 ALA A C 1
ATOM 1717 O O . ALA A 1 211 ? -0.981 -3.376 5.276 1.00 88.62 211 ALA A O 1
ATOM 1718 N N . PHE A 1 212 ? -2.745 -4.142 6.443 1.00 88.06 212 PHE A N 1
ATOM 1719 C CA . PHE A 1 212 ? -2.965 -5.328 5.613 1.00 88.06 212 PHE A CA 1
ATOM 1720 C C . PHE A 1 212 ? -3.421 -4.968 4.189 1.00 88.06 212 PHE A C 1
ATOM 1722 O O . PHE A 1 212 ? -2.879 -5.471 3.209 1.00 88.06 212 PHE A O 1
ATOM 1729 N N . ILE A 1 213 ? -4.388 -4.056 4.057 1.00 88.69 213 ILE A N 1
ATOM 1730 C CA . ILE A 1 213 ? -4.872 -3.596 2.745 1.00 88.69 213 ILE A CA 1
ATOM 1731 C C . ILE A 1 213 ? -3.754 -2.870 1.980 1.00 88.69 213 ILE A C 1
ATOM 1733 O O . ILE A 1 213 ? -3.540 -3.107 0.792 1.00 88.69 213 ILE A O 1
ATOM 1737 N N . MET A 1 214 ? -3.006 -2.008 2.669 1.00 90.94 214 MET A N 1
ATOM 1738 C CA . MET A 1 214 ? -1.853 -1.297 2.122 1.00 90.94 214 MET A CA 1
ATOM 1739 C C . MET A 1 214 ? -0.788 -2.266 1.604 1.00 90.94 214 MET A C 1
ATOM 1741 O O . MET A 1 214 ? -0.273 -2.049 0.509 1.00 90.94 214 MET A O 1
ATOM 1745 N N . SER A 1 215 ? -0.455 -3.331 2.342 1.00 88.81 215 SER A N 1
ATOM 1746 C CA . SER A 1 215 ? 0.572 -4.273 1.887 1.00 88.81 215 SER A CA 1
ATOM 1747 C C . SER A 1 215 ? 0.152 -5.035 0.631 1.00 88.81 215 SER A C 1
ATOM 1749 O O . SER A 1 215 ? 0.994 -5.281 -0.230 1.00 88.81 215 SER A O 1
ATOM 1751 N N . MET A 1 216 ? -1.141 -5.334 0.466 1.00 86.19 216 MET A N 1
ATOM 1752 C CA . MET A 1 216 ? -1.680 -5.875 -0.788 1.00 86.19 216 MET A CA 1
ATOM 1753 C C . MET A 1 216 ? -1.564 -4.885 -1.952 1.00 86.19 216 MET A C 1
ATOM 1755 O O . MET A 1 216 ? -1.096 -5.263 -3.026 1.00 86.19 216 MET A O 1
ATOM 1759 N N . PHE A 1 217 ? -1.939 -3.617 -1.754 1.00 84.62 217 PHE A N 1
ATOM 1760 C CA . PHE A 1 217 ? -1.823 -2.606 -2.811 1.00 84.62 217 PHE A CA 1
ATOM 1761 C C . PHE A 1 217 ? -0.376 -2.353 -3.221 1.00 84.62 217 PHE A C 1
ATOM 1763 O O . PHE A 1 217 ? -0.062 -2.357 -4.410 1.00 84.62 217 PHE A O 1
ATOM 1770 N N . LEU A 1 218 ? 0.511 -2.153 -2.246 1.00 87.81 218 LEU A N 1
ATOM 1771 C CA . LEU A 1 218 ? 1.920 -1.892 -2.517 1.00 87.81 218 LEU A CA 1
ATOM 1772 C C . LEU A 1 218 ? 2.588 -3.087 -3.197 1.00 87.81 218 LEU A C 1
ATOM 1774 O O . LEU A 1 218 ? 3.412 -2.877 -4.078 1.00 87.81 218 LEU A O 1
ATOM 1778 N N . PHE A 1 219 ? 2.204 -4.323 -2.862 1.00 87.69 219 PHE A N 1
ATOM 1779 C CA . PHE A 1 219 ? 2.755 -5.512 -3.516 1.00 87.69 219 PHE A CA 1
ATOM 1780 C C . PHE A 1 219 ? 2.538 -5.493 -5.038 1.00 87.69 219 PHE A C 1
ATOM 1782 O O . PHE A 1 219 ? 3.433 -5.864 -5.792 1.00 87.69 219 PHE A O 1
ATOM 1789 N N . LEU A 1 220 ? 1.377 -5.009 -5.491 1.00 84.19 220 LEU A N 1
ATOM 1790 C CA . LEU A 1 220 ? 1.056 -4.879 -6.916 1.00 84.19 220 LEU A CA 1
ATOM 1791 C C . LEU A 1 220 ? 1.669 -3.627 -7.559 1.00 84.19 220 LEU A C 1
ATOM 1793 O O . LEU A 1 220 ? 1.986 -3.632 -8.746 1.00 84.19 220 LEU A O 1
ATOM 1797 N N . LEU A 1 221 ? 1.813 -2.549 -6.790 1.00 84.31 221 LEU A N 1
ATOM 1798 C CA . LEU A 1 221 ? 2.178 -1.227 -7.301 1.00 84.31 221 LEU A CA 1
ATOM 1799 C C . LEU A 1 221 ? 3.699 -0.994 -7.339 1.00 84.31 221 LEU A C 1
ATOM 1801 O O . LEU A 1 221 ? 4.190 -0.292 -8.220 1.00 84.31 221 LEU A O 1
ATOM 1805 N N . VAL A 1 222 ? 4.452 -1.613 -6.425 1.00 88.31 222 VAL A N 1
ATOM 1806 C CA . VAL A 1 222 ? 5.918 -1.498 -6.327 1.00 88.31 222 VAL A CA 1
ATOM 1807 C C . VAL A 1 222 ? 6.637 -1.878 -7.631 1.00 88.31 222 VAL A C 1
ATOM 1809 O O . VAL A 1 222 ? 7.471 -1.084 -8.067 1.00 88.31 222 VAL A O 1
ATOM 1812 N N . PRO A 1 223 ? 6.323 -3.007 -8.302 1.00 85.31 223 PRO A N 1
ATOM 1813 C CA . PRO A 1 223 ? 7.006 -3.379 -9.543 1.00 85.31 223 PRO A CA 1
ATOM 1814 C C . PRO A 1 223 ? 6.780 -2.378 -10.674 1.00 85.31 223 PRO A C 1
ATOM 1816 O O . PRO A 1 223 ? 7.707 -2.092 -11.424 1.00 85.31 223 PRO A O 1
ATOM 1819 N N . MET A 1 224 ? 5.569 -1.815 -10.772 1.00 84.25 224 MET A N 1
ATOM 1820 C CA . MET A 1 224 ? 5.264 -0.786 -11.769 1.00 84.25 224 MET A CA 1
ATOM 1821 C C . MET A 1 224 ? 6.047 0.497 -11.481 1.00 84.25 224 MET A C 1
ATOM 1823 O O . MET A 1 224 ? 6.761 0.977 -12.352 1.00 84.25 224 MET A O 1
ATOM 1827 N N . LEU A 1 225 ? 5.986 1.012 -10.245 1.00 84.75 225 LEU A N 1
ATOM 1828 C CA . LEU A 1 225 ? 6.664 2.263 -9.893 1.00 84.75 225 LEU A CA 1
ATOM 1829 C C . LEU A 1 225 ? 8.182 2.181 -10.067 1.00 84.75 225 LEU A C 1
ATOM 1831 O O . LEU A 1 225 ? 8.791 3.079 -10.643 1.00 84.75 225 LEU A O 1
ATOM 1835 N N . ILE A 1 226 ? 8.805 1.126 -9.540 1.00 86.12 226 ILE A N 1
ATOM 1836 C CA . ILE A 1 226 ? 10.262 0.995 -9.602 1.00 86.12 226 ILE A CA 1
ATOM 1837 C C . ILE A 1 226 ? 10.707 0.652 -11.027 1.00 86.12 226 ILE A C 1
ATOM 1839 O O . ILE A 1 226 ? 11.740 1.150 -11.473 1.00 86.12 226 ILE A O 1
ATOM 1843 N N . GLY A 1 227 ? 9.910 -0.124 -11.767 1.00 84.06 227 GLY A N 1
ATOM 1844 C CA . GLY A 1 227 ? 10.131 -0.379 -13.190 1.00 84.06 227 GLY A CA 1
ATOM 1845 C C . GLY A 1 227 ? 10.118 0.905 -14.023 1.00 84.06 227 GLY A C 1
ATOM 1846 O O . GLY A 1 227 ? 11.044 1.134 -14.800 1.00 84.06 227 GLY A O 1
ATOM 1847 N N . ASP A 1 228 ? 9.135 1.782 -13.806 1.00 84.81 228 ASP A N 1
ATOM 1848 C CA . ASP A 1 228 ? 9.040 3.076 -14.491 1.00 84.81 228 ASP A CA 1
ATOM 1849 C C . ASP A 1 228 ? 10.238 3.980 -14.171 1.00 84.81 228 ASP A C 1
ATOM 1851 O O . ASP A 1 228 ? 10.781 4.631 -15.066 1.00 84.81 228 ASP A O 1
ATOM 1855 N N . VAL A 1 229 ? 10.699 3.989 -12.913 1.00 84.94 229 VAL A N 1
ATOM 1856 C CA . VAL A 1 229 ? 11.911 4.721 -12.507 1.00 84.94 229 VAL A CA 1
ATOM 1857 C C . VAL A 1 229 ? 13.147 4.157 -13.204 1.00 84.94 229 VAL A C 1
ATOM 1859 O O . VAL A 1 229 ? 13.916 4.926 -13.782 1.00 84.94 229 VAL A O 1
ATOM 1862 N N . ALA A 1 230 ? 13.328 2.834 -13.203 1.00 84.62 230 ALA A N 1
ATOM 1863 C CA . ALA A 1 230 ? 14.455 2.186 -13.871 1.00 84.62 230 ALA A CA 1
ATOM 1864 C C . ALA A 1 230 ? 14.472 2.511 -15.372 1.00 84.62 230 ALA A C 1
ATOM 1866 O O . ALA A 1 230 ? 15.501 2.926 -15.910 1.00 84.62 230 ALA A O 1
ATOM 1867 N N . TYR A 1 231 ? 13.317 2.403 -16.032 1.00 85.81 231 TYR A N 1
ATOM 1868 C CA . TYR A 1 231 ? 13.157 2.748 -17.442 1.00 85.81 231 TYR A CA 1
ATOM 1869 C C . TYR A 1 231 ? 13.451 4.227 -17.709 1.00 85.81 231 TYR A C 1
ATOM 1871 O O . TYR A 1 231 ? 14.180 4.554 -18.646 1.00 85.81 231 TYR A O 1
ATOM 1879 N N . PHE A 1 232 ? 12.913 5.131 -16.888 1.00 86.94 232 PHE A N 1
ATOM 1880 C CA . PHE A 1 232 ? 13.132 6.566 -17.034 1.00 86.94 232 PHE A CA 1
ATOM 1881 C C . PHE A 1 232 ? 14.614 6.928 -16.914 1.00 86.94 232 PHE A C 1
ATOM 1883 O O . PHE A 1 232 ? 15.129 7.676 -17.749 1.00 86.94 232 PHE A O 1
ATOM 1890 N N . VAL A 1 233 ? 15.304 6.379 -15.910 1.00 85.12 233 VAL A N 1
ATOM 1891 C CA . VAL A 1 233 ? 16.738 6.605 -15.705 1.00 85.12 233 VAL A CA 1
ATOM 1892 C C . VAL A 1 233 ? 17.532 6.069 -16.892 1.00 85.12 233 VAL A C 1
ATOM 1894 O O . VAL A 1 233 ? 18.284 6.831 -17.491 1.00 85.12 233 VAL A O 1
ATOM 1897 N N . LEU A 1 234 ? 17.303 4.818 -17.304 1.00 83.12 234 LEU A N 1
ATOM 1898 C CA . LEU A 1 234 ? 17.984 4.219 -18.458 1.00 83.12 234 LEU A CA 1
ATOM 1899 C C . LEU A 1 234 ? 17.767 5.034 -19.734 1.00 83.12 234 LEU A C 1
ATOM 1901 O O . LEU A 1 234 ? 18.724 5.381 -20.422 1.00 83.12 234 LEU A O 1
ATOM 1905 N N . LYS A 1 235 ? 16.520 5.412 -20.028 1.00 84.81 235 LYS A N 1
ATOM 1906 C CA . LYS A 1 235 ? 16.184 6.224 -21.202 1.00 84.81 235 LYS A CA 1
ATOM 1907 C C . LYS A 1 235 ? 16.875 7.583 -21.170 1.00 84.81 235 LYS A C 1
ATOM 1909 O O . LYS A 1 235 ? 17.332 8.061 -22.207 1.00 84.81 235 LYS A O 1
ATOM 1914 N N . LYS A 1 236 ? 16.938 8.226 -20.002 1.00 85.19 236 LYS A N 1
ATOM 1915 C CA . LYS A 1 236 ? 17.609 9.518 -19.838 1.00 85.19 236 LYS A CA 1
ATOM 1916 C C . LYS A 1 236 ? 19.119 9.388 -20.036 1.00 85.19 236 LYS A C 1
ATOM 1918 O O . LYS A 1 236 ? 19.683 10.218 -20.741 1.00 85.19 236 LYS A O 1
ATOM 1923 N N . THR A 1 237 ? 19.739 8.347 -19.483 1.00 81.75 237 THR A N 1
ATOM 1924 C CA . THR A 1 237 ? 21.176 8.077 -19.639 1.00 81.75 237 THR A CA 1
ATOM 1925 C C . THR A 1 237 ? 21.527 7.763 -21.090 1.00 81.75 237 THR A C 1
ATOM 1927 O O . THR A 1 237 ? 22.396 8.421 -21.651 1.00 81.75 237 THR A O 1
ATOM 1930 N N . ILE A 1 238 ? 20.778 6.871 -21.749 1.00 81.25 238 ILE A N 1
ATOM 1931 C CA . ILE A 1 238 ? 20.973 6.555 -23.174 1.00 81.25 238 ILE A CA 1
ATOM 1932 C C . ILE A 1 238 ? 20.823 7.816 -24.027 1.00 81.25 238 ILE A C 1
ATOM 1934 O O . ILE A 1 238 ? 21.620 8.054 -24.921 1.00 81.25 238 ILE A O 1
ATOM 1938 N N . ASN A 1 239 ? 19.832 8.666 -23.751 1.00 82.19 239 ASN A N 1
ATOM 1939 C CA . ASN A 1 239 ? 19.669 9.916 -24.494 1.00 82.19 239 ASN A CA 1
ATOM 1940 C C . ASN A 1 239 ? 20.767 10.953 -24.233 1.00 82.19 239 ASN A C 1
ATOM 1942 O O . ASN A 1 239 ? 20.918 11.860 -25.048 1.00 82.19 239 ASN A O 1
ATOM 1946 N N . HIS A 1 240 ? 21.468 10.860 -23.105 1.00 81.88 240 HIS A N 1
ATOM 1947 C CA . HIS A 1 240 ? 22.565 11.755 -22.761 1.00 81.88 240 HIS A CA 1
ATOM 1948 C C . HIS A 1 240 ? 23.885 11.305 -23.391 1.00 81.88 240 HIS A C 1
ATOM 1950 O O . HIS A 1 240 ? 24.602 12.131 -23.947 1.00 81.88 240 HIS A O 1
ATOM 1956 N N . GLU A 1 241 ? 24.183 10.009 -23.316 1.00 81.12 241 GLU A N 1
ATOM 1957 C CA . GLU A 1 241 ? 25.412 9.426 -23.859 1.00 81.12 241 GLU A CA 1
ATOM 1958 C C . GLU A 1 241 ? 25.333 9.232 -25.375 1.00 81.12 241 GLU A C 1
ATOM 1960 O O . GLU A 1 241 ? 26.287 9.536 -26.083 1.00 81.12 241 GLU A O 1
ATOM 1965 N N . TRP A 1 242 ? 24.188 8.776 -25.888 1.00 80.25 242 TRP A N 1
ATOM 1966 C CA . TRP A 1 242 ? 24.041 8.413 -27.290 1.00 80.25 242 TRP A CA 1
ATOM 1967 C C . TRP A 1 242 ? 23.358 9.516 -28.096 1.00 80.25 242 TRP A C 1
ATOM 1969 O O . TRP A 1 242 ? 22.231 9.961 -27.813 1.00 80.25 242 TRP A O 1
ATOM 1979 N N . ARG A 1 243 ? 24.035 9.910 -29.170 1.00 80.81 243 ARG A N 1
ATOM 1980 C CA . ARG A 1 243 ? 23.598 10.908 -30.140 1.00 80.81 243 ARG A CA 1
ATOM 1981 C C . ARG A 1 243 ? 22.637 10.297 -31.149 1.00 80.81 243 ARG A C 1
ATOM 1983 O O . ARG A 1 243 ? 22.568 9.089 -31.347 1.00 80.81 243 ARG A O 1
ATOM 1990 N N . ASN A 1 244 ? 21.873 11.162 -31.802 1.00 83.75 244 ASN A N 1
ATOM 1991 C CA . ASN A 1 244 ? 20.964 10.750 -32.873 1.00 83.75 244 ASN A CA 1
ATOM 1992 C C . ASN A 1 244 ? 21.663 10.718 -34.245 1.00 83.75 244 ASN A C 1
ATOM 1994 O O . ASN A 1 244 ? 21.022 10.410 -35.242 1.00 83.75 244 ASN A O 1
ATOM 1998 N N . GLU A 1 245 ? 22.944 11.087 -34.307 1.00 82.12 245 GLU A N 1
ATOM 1999 C CA . GLU A 1 245 ? 23.747 11.135 -35.528 1.00 82.12 245 GLU A CA 1
ATOM 2000 C C . GLU A 1 245 ? 25.206 10.789 -35.208 1.00 82.12 245 GLU A C 1
ATOM 2002 O O . GLU A 1 245 ? 25.726 11.193 -34.164 1.00 82.12 245 GLU A O 1
ATOM 2007 N N . ALA A 1 246 ? 25.845 10.044 -36.108 1.00 82.56 246 ALA A N 1
ATOM 2008 C CA . ALA A 1 246 ? 27.278 9.778 -36.098 1.00 82.56 246 ALA A CA 1
ATOM 2009 C C . ALA A 1 246 ? 27.957 10.618 -37.183 1.00 82.56 246 ALA A C 1
ATOM 2011 O O . ALA A 1 246 ? 27.434 10.730 -38.294 1.00 82.56 246 ALA A O 1
ATOM 2012 N N . LYS A 1 247 ? 29.132 11.182 -36.880 1.00 81.31 247 LYS A N 1
ATOM 2013 C CA . LYS A 1 247 ? 29.943 11.933 -37.850 1.00 81.31 247 LYS A CA 1
ATOM 2014 C C . LYS A 1 247 ? 31.291 11.262 -38.055 1.00 81.31 247 LYS A C 1
ATOM 2016 O O . LYS A 1 247 ? 32.015 11.023 -37.093 1.00 81.31 247 LYS A O 1
ATOM 2021 N N . CYS A 1 248 ? 31.640 11.001 -39.310 1.00 78.38 248 CYS A N 1
ATOM 2022 C CA . CYS A 1 248 ? 32.976 10.583 -39.722 1.00 78.38 248 CYS A CA 1
ATOM 2023 C C . CYS A 1 248 ? 33.515 11.624 -40.713 1.00 78.38 248 CYS A C 1
ATOM 2025 O O . CYS A 1 248 ? 33.260 11.551 -41.914 1.00 78.38 248 CYS A O 1
ATOM 2027 N N . GLY A 1 249 ? 34.187 12.659 -40.198 1.00 82.75 249 GLY A N 1
ATOM 2028 C CA . GLY A 1 249 ? 34.543 13.836 -40.997 1.00 82.75 249 GLY A CA 1
ATOM 2029 C C . GLY A 1 249 ? 33.294 14.605 -41.443 1.00 82.75 249 GLY A C 1
ATOM 2030 O O . GLY A 1 249 ? 32.520 15.055 -40.600 1.00 82.75 249 GLY A O 1
ATOM 2031 N N . GLU A 1 250 ? 33.092 14.736 -42.756 1.00 79.12 250 GLU A N 1
ATOM 2032 C CA . GLU A 1 250 ? 31.916 15.394 -43.356 1.00 79.12 250 GLU A CA 1
ATOM 2033 C C . GLU A 1 250 ? 30.704 14.459 -43.529 1.00 79.12 250 GLU A C 1
ATOM 2035 O O . GLU A 1 250 ? 29.590 14.926 -43.760 1.00 79.12 250 GLU A O 1
ATOM 2040 N N . LEU A 1 251 ? 30.894 13.140 -43.404 1.00 75.12 251 LEU A N 1
ATOM 2041 C CA . LEU A 1 251 ? 29.813 12.160 -43.520 1.00 75.12 251 LEU A CA 1
ATOM 2042 C C . LEU A 1 251 ? 29.002 12.105 -42.223 1.00 75.12 251 LEU A C 1
ATOM 2044 O O . LEU A 1 251 ? 29.502 11.672 -41.184 1.00 75.12 251 LEU A O 1
ATOM 2048 N N . GLU A 1 252 ? 27.737 12.517 -42.306 1.00 82.94 252 GLU A N 1
ATOM 2049 C CA . GLU A 1 252 ? 26.750 12.416 -41.231 1.00 82.94 252 GLU A CA 1
ATOM 2050 C C . GLU A 1 252 ? 25.795 11.247 -41.512 1.00 82.94 252 GLU A C 1
ATOM 2052 O O . GLU A 1 252 ? 25.064 11.246 -42.504 1.00 82.94 252 GLU A O 1
ATOM 2057 N N . VAL A 1 253 ? 25.799 10.242 -40.634 1.00 81.44 253 VAL A N 1
ATOM 2058 C CA . VAL A 1 253 ? 24.870 9.108 -40.688 1.00 81.44 253 VAL A CA 1
ATOM 2059 C C . VAL A 1 253 ? 23.805 9.313 -39.622 1.00 81.44 253 VAL A C 1
ATOM 2061 O O . VAL A 1 253 ? 24.107 9.457 -38.435 1.00 81.44 253 VAL A O 1
ATOM 2064 N N . LYS A 1 254 ? 22.545 9.345 -40.058 1.00 84.56 254 LYS A N 1
ATOM 2065 C CA . LYS A 1 254 ? 21.394 9.624 -39.203 1.00 84.56 254 LYS A CA 1
ATOM 2066 C C . LYS A 1 254 ? 20.218 8.739 -39.577 1.00 84.56 254 LYS A C 1
ATOM 2068 O O . LYS A 1 254 ? 19.611 8.914 -40.632 1.00 84.56 254 LYS A O 1
ATOM 2073 N N . ASN A 1 255 ? 19.854 7.835 -38.676 1.00 81.25 255 ASN A N 1
ATOM 2074 C CA . ASN A 1 255 ? 18.642 7.034 -38.775 1.00 81.25 255 ASN A CA 1
ATOM 2075 C C . ASN A 1 255 ? 17.734 7.326 -37.570 1.00 81.25 255 ASN A C 1
ATOM 2077 O O . ASN A 1 255 ? 18.193 7.400 -36.435 1.00 81.25 255 ASN A O 1
ATOM 2081 N N . LYS A 1 256 ? 16.427 7.503 -37.802 1.00 77.75 256 LYS A N 1
ATOM 2082 C CA . LYS A 1 256 ? 15.461 7.893 -36.754 1.00 77.75 256 LYS A CA 1
ATOM 2083 C C . LYS A 1 256 ? 15.295 6.843 -35.650 1.00 77.75 256 LYS A C 1
ATOM 2085 O O . LYS A 1 256 ? 14.854 7.196 -34.560 1.00 77.75 256 LYS A O 1
ATOM 2090 N N . ASN A 1 257 ? 15.629 5.588 -35.938 1.00 79.81 257 ASN A N 1
ATOM 2091 C CA . ASN A 1 257 ? 15.478 4.470 -35.007 1.00 79.81 257 ASN A CA 1
ATOM 2092 C C . ASN A 1 257 ? 16.800 4.038 -34.364 1.00 79.81 257 ASN A C 1
ATOM 2094 O O . ASN A 1 257 ? 16.802 3.105 -33.565 1.00 79.81 257 ASN A O 1
ATOM 2098 N N . GLU A 1 258 ? 17.909 4.694 -34.702 1.00 77.94 258 GLU A N 1
ATOM 2099 C CA . GLU A 1 258 ? 19.230 4.337 -34.200 1.00 77.94 258 GLU A CA 1
ATOM 2100 C C . GLU A 1 258 ? 19.794 5.455 -33.333 1.00 77.94 258 GLU A C 1
ATOM 2102 O O . GLU A 1 258 ? 19.516 6.645 -33.494 1.00 77.94 258 GLU A O 1
ATOM 2107 N N . LYS A 1 259 ? 20.590 5.020 -32.371 1.00 74.75 259 LYS A N 1
ATOM 2108 C CA . LYS A 1 259 ? 21.380 5.852 -31.488 1.00 74.75 259 LYS A CA 1
ATOM 2109 C C . LYS A 1 259 ? 22.829 5.505 -31.784 1.00 74.75 259 LYS A C 1
ATOM 2111 O O . LYS A 1 259 ? 23.152 4.326 -31.919 1.00 74.75 259 LYS A O 1
ATOM 2116 N N . TYR A 1 260 ? 23.685 6.512 -31.858 1.00 77.19 260 TYR A N 1
ATOM 2117 C CA . TYR A 1 260 ? 25.114 6.342 -32.088 1.00 77.19 260 TYR A CA 1
ATOM 2118 C C . TYR A 1 260 ? 25.880 6.846 -30.870 1.00 77.19 260 TYR A C 1
ATOM 2120 O O . TYR A 1 260 ? 25.494 7.858 -30.280 1.00 77.19 260 TYR A O 1
ATOM 2128 N N . PHE A 1 261 ? 26.924 6.122 -30.486 1.00 72.88 261 PHE A N 1
ATOM 2129 C CA . PHE A 1 261 ? 27.855 6.554 -29.451 1.00 72.88 261 PHE A CA 1
ATOM 2130 C C . PHE A 1 261 ? 28.906 7.490 -30.056 1.00 72.88 261 PHE A C 1
ATOM 2132 O O . PHE A 1 261 ? 29.459 7.121 -31.119 1.00 72.88 261 PHE A O 1
#

Mean predicted aligned error: 9.24 Å

Organism: Salmonella enterica (NCBI:txid28901)

Sequence (261 aa):
KHFKQKKLDSAVIVYGVNAIYLIPYKFPLKSYLVAFLFVSILIFSCTQENRIREYISFFVRTDNDHLLTRFAGILSLTAWSIFLLLLLSANVFVNTITYWLAILFSVSILISSILTILDFARNNTAKTFKVIGLAVTAFSGVFVFTSSYSASIFWQISNLELSSSPWLEYCWKATAFLMFFLWLSQPICYGLFLRYGDKAKGYRIFTLTGAFIMSMFLFLLVPMLIGDVAYFVLKKTINHEWRNEAKCGELEVKNKNEKYF

Secondary structure (DSSP, 8-state):
-HHHHTHHHHHHHHHHHHHHHHTT---THHHHHHHHHHHHHHHHHHH-HHHHHHHHHHHH--SS--HHHHHHHHHHHHHHHHHHHHHHHHHHT-SHHHHHHHHHHHHHHHHHHHHHHHHHHHH-HHHHHHHHHHHHHHHHHHHHHHHHHHHHHHHHHHSS-GGG-HHHHHHHHHHHHHHHHHHHHHHHHHHHHHHHTTT--THHHHHHHHHHHHHHHHHHHHHHHHHHHHHHHHHHHHHHHSBS-EEETTEEE--TT--B-

Nearest PDB structures (foldseek):
  6a94-assembly2_B  TM=2.384E-01  e=3.385E+00  Homo sapiens

pLDDT: mean 82.82, std 9.32, range [34.5, 94.19]

Radius of gyration: 24.31 Å; Cα contacts (8 Å, |Δi|>4): 229; chains: 1; bounding box: 69×32×72 Å

Foldseek 3Di:
DVVVQCPLVVLLVVLVVLLVVCLVDDDPVSLVVSVVSVVVNVVVCVVNVVNVVVLLCLQQVDPDPDPLSNLLSVLLVVLVVLVSVLSSCSRHPVDPVNVVSLVSSLVSLVSSVVSVLVVVCVVPVVVSVVVVVVVVVVLVVLLVVQLVVQQVVCCVVPVDRCVVDPLSSCLSSVLSSLLVVLVVVQVVLVVCCVVCVVPDGGSRNSSSVSSNVSSVSCNVCSCVVSVVVSVVVVVVVQPVPWDQWDDDDPDIDGDNPDTHD